Protein AF-A0AB35N4I8-F1 (afdb_monomer)

Mean predicted aligned error: 20.82 Å

Structure (mmCIF, N/CA/C/O backbone):
data_AF-A0AB35N4I8-F1
#
_entry.id   AF-A0AB35N4I8-F1
#
loop_
_atom_site.group_PDB
_atom_site.id
_atom_site.type_symbol
_atom_site.label_atom_id
_atom_site.label_alt_id
_atom_site.label_comp_id
_atom_site.label_asym_id
_atom_site.label_entity_id
_atom_site.label_seq_id
_atom_site.pdbx_PDB_ins_code
_atom_site.Cartn_x
_atom_site.Cartn_y
_atom_site.Cartn_z
_atom_site.occupancy
_atom_site.B_iso_or_equiv
_atom_site.auth_seq_id
_atom_site.auth_comp_id
_atom_site.auth_asym_id
_atom_site.auth_atom_id
_atom_site.pdbx_PDB_model_num
ATOM 1 N N . GLY A 1 1 ? 23.079 36.556 -42.600 1.00 54.53 1 GLY A N 1
ATOM 2 C CA . GLY A 1 1 ? 22.997 37.138 -41.248 1.00 54.53 1 GLY A CA 1
ATOM 3 C C . GLY A 1 1 ? 22.214 36.180 -40.387 1.00 54.53 1 GLY A C 1
ATOM 4 O O . GLY A 1 1 ? 21.262 35.618 -40.913 1.00 54.53 1 GLY A O 1
ATOM 5 N N . ALA A 1 2 ? 22.642 35.950 -39.145 1.00 72.94 2 ALA A N 1
ATOM 6 C CA . ALA A 1 2 ? 21.934 35.054 -38.234 1.00 72.94 2 ALA A CA 1
ATOM 7 C C . ALA A 1 2 ? 20.528 35.605 -37.944 1.00 72.94 2 ALA A C 1
ATOM 9 O O . ALA A 1 2 ? 20.382 36.793 -37.646 1.00 72.94 2 ALA A O 1
ATOM 10 N N . LYS A 1 3 ? 19.498 34.771 -38.085 1.00 85.38 3 LYS A N 1
ATOM 11 C CA . LYS A 1 3 ? 18.104 35.123 -37.816 1.00 85.38 3 LYS A CA 1
ATOM 12 C C . LYS A 1 3 ? 17.812 34.900 -36.340 1.00 85.38 3 LYS A C 1
ATOM 14 O O . LYS A 1 3 ? 17.717 33.765 -35.887 1.00 85.38 3 LYS A O 1
ATOM 19 N N . GLU A 1 4 ? 17.619 35.976 -35.594 1.00 85.81 4 GLU A N 1
ATOM 20 C CA . GLU A 1 4 ? 17.292 35.905 -34.172 1.00 85.81 4 GLU A CA 1
ATOM 21 C C . GLU A 1 4 ? 15.818 36.235 -33.931 1.00 85.81 4 GLU A C 1
ATOM 23 O O . GLU A 1 4 ? 15.311 37.252 -34.406 1.00 85.81 4 GLU A O 1
ATOM 28 N N . LEU A 1 5 ? 15.130 35.376 -33.180 1.00 86.75 5 LEU A N 1
ATOM 29 C CA . LEU A 1 5 ? 13.772 35.624 -32.717 1.00 86.75 5 LEU A CA 1
ATOM 30 C C . LEU A 1 5 ? 13.825 36.387 -31.390 1.00 86.75 5 LEU A C 1
ATOM 32 O O . LEU A 1 5 ? 14.239 35.835 -30.371 1.00 86.75 5 LEU A O 1
ATOM 36 N N . VAL A 1 6 ? 13.391 37.648 -31.396 1.00 86.19 6 VAL A N 1
ATOM 37 C CA . VAL A 1 6 ? 13.289 38.47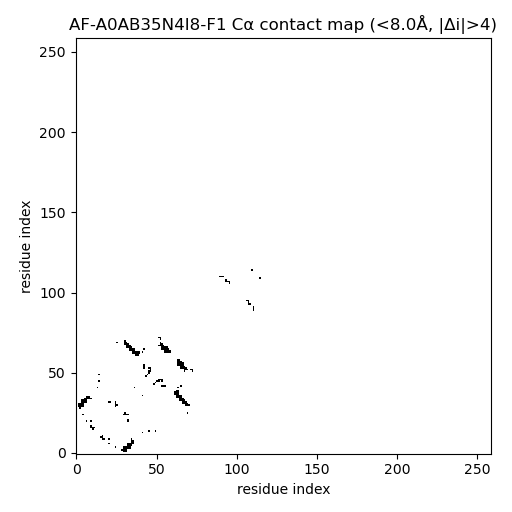2 -30.183 1.00 86.19 6 VAL A CA 1
ATOM 38 C C . VAL A 1 6 ? 11.913 38.277 -29.555 1.00 86.19 6 VAL A C 1
ATOM 40 O O . VAL A 1 6 ? 10.890 38.556 -30.179 1.00 86.19 6 VAL A O 1
ATOM 43 N N . VAL A 1 7 ? 11.888 37.803 -28.313 1.00 81.56 7 VAL A N 1
ATOM 44 C CA . VAL A 1 7 ? 10.666 37.518 -27.562 1.00 81.56 7 VAL A CA 1
ATOM 45 C C . VAL A 1 7 ? 10.534 38.513 -26.414 1.00 81.56 7 VAL A C 1
ATOM 47 O O . VAL A 1 7 ? 11.310 38.496 -25.461 1.00 81.56 7 VAL A O 1
ATOM 50 N N . VAL A 1 8 ? 9.535 39.389 -26.530 1.00 68.38 8 VAL A N 1
ATOM 51 C CA . VAL A 1 8 ? 9.280 40.504 -25.598 1.00 68.38 8 VAL A CA 1
ATOM 52 C C . VAL A 1 8 ? 8.500 40.048 -24.360 1.00 68.38 8 VAL A C 1
ATOM 54 O O . VAL A 1 8 ? 8.650 40.615 -23.283 1.00 68.38 8 VAL A O 1
ATOM 57 N N . ALA A 1 9 ? 7.693 38.995 -24.494 1.00 63.09 9 ALA A N 1
ATOM 58 C CA . ALA A 1 9 ? 6.992 38.361 -23.387 1.00 63.09 9 ALA A CA 1
ATOM 59 C C . ALA A 1 9 ? 6.766 36.879 -23.695 1.00 63.09 9 ALA A C 1
ATOM 61 O O . ALA A 1 9 ? 6.348 36.515 -24.795 1.00 63.09 9 ALA A O 1
ATOM 62 N N . LEU A 1 10 ? 7.037 36.027 -22.712 1.00 68.69 10 LEU A N 1
ATOM 63 C CA . LEU A 1 10 ? 6.723 34.605 -22.769 1.00 68.69 10 LEU A CA 1
ATOM 64 C C . LEU A 1 10 ? 5.358 34.405 -22.103 1.00 68.69 10 LEU A C 1
ATOM 66 O O . LEU A 1 10 ? 5.167 34.813 -20.960 1.00 68.69 10 LEU A O 1
ATOM 70 N N . ALA A 1 11 ? 4.400 33.825 -22.824 1.00 58.62 11 ALA A N 1
ATOM 71 C CA . ALA A 1 11 ? 3.087 33.518 -22.267 1.00 58.62 11 ALA A CA 1
ATOM 72 C C . ALA A 1 11 ? 3.151 32.245 -21.402 1.00 58.62 11 ALA A C 1
ATOM 74 O O . ALA A 1 11 ? 3.748 31.247 -21.809 1.00 58.62 11 ALA A O 1
ATOM 75 N N . GLY A 1 12 ? 2.501 32.278 -20.234 1.00 70.56 12 GLY A N 1
ATOM 76 C CA . GLY A 1 12 ? 2.442 31.154 -19.294 1.00 70.56 12 GLY A CA 1
ATOM 77 C C . GLY A 1 12 ? 3.703 30.983 -18.440 1.00 70.56 12 GLY A C 1
ATOM 78 O O . GLY A 1 12 ? 4.494 31.911 -18.269 1.00 70.56 12 GLY A O 1
ATOM 79 N N . ASP A 1 13 ? 3.880 29.784 -17.885 1.00 78.81 13 ASP A N 1
ATOM 80 C CA . ASP A 1 13 ? 5.042 29.459 -17.057 1.00 78.81 13 ASP A CA 1
ATOM 81 C C . ASP A 1 13 ? 6.342 29.452 -17.869 1.00 78.81 13 ASP A C 1
ATOM 83 O O . ASP A 1 13 ? 6.367 29.099 -19.051 1.00 78.81 13 ASP A O 1
ATOM 87 N N . MET A 1 14 ? 7.457 29.784 -17.208 1.00 78.56 14 MET A N 1
ATOM 88 C CA . MET A 1 14 ? 8.777 29.964 -17.829 1.00 78.56 14 MET A CA 1
ATOM 89 C C . MET A 1 14 ? 9.189 28.800 -18.744 1.00 78.56 14 MET A C 1
ATOM 91 O O . MET A 1 14 ? 9.744 29.039 -19.815 1.00 78.56 14 MET A O 1
ATOM 95 N N . ALA A 1 15 ? 8.903 27.552 -18.359 1.00 82.00 15 ALA A N 1
ATOM 96 C CA . ALA A 1 15 ? 9.178 26.376 -19.184 1.00 82.00 15 ALA A CA 1
ATOM 97 C C . ALA A 1 15 ? 8.366 26.370 -20.483 1.00 82.00 15 ALA A C 1
ATOM 99 O O . ALA A 1 15 ? 8.937 26.291 -21.569 1.00 82.00 15 ALA A O 1
ATOM 100 N N . MET A 1 16 ? 7.042 26.490 -20.367 1.00 83.19 16 MET A N 1
ATOM 101 C CA . MET A 1 16 ? 6.122 26.443 -21.503 1.00 83.19 16 MET A CA 1
ATOM 102 C C . MET A 1 16 ? 6.360 27.599 -22.463 1.00 83.19 16 MET A C 1
ATOM 104 O O . MET A 1 16 ? 6.417 27.388 -23.674 1.00 83.19 16 MET A O 1
ATOM 108 N N . GLY A 1 17 ? 6.573 28.800 -21.929 1.00 85.38 17 GLY A N 1
ATOM 109 C CA . GLY A 1 17 ? 6.903 29.969 -22.727 1.00 85.38 17 GLY A CA 1
ATOM 110 C C . GLY A 1 17 ? 8.213 29.782 -23.495 1.00 85.38 17 GLY A C 1
ATOM 111 O O . GLY A 1 17 ? 8.244 29.968 -24.712 1.00 85.38 17 GLY A O 1
ATOM 112 N N . THR A 1 18 ? 9.281 29.348 -22.812 1.00 84.69 18 THR A N 1
ATOM 113 C CA . THR A 1 18 ? 10.606 29.148 -23.431 1.00 84.69 18 THR A CA 1
ATOM 114 C C . THR A 1 18 ? 10.571 28.059 -24.506 1.00 84.69 18 THR A C 1
ATOM 116 O O . THR A 1 18 ? 11.123 28.248 -25.588 1.00 84.69 18 THR A O 1
ATOM 119 N N . LEU A 1 19 ? 9.887 26.940 -24.250 1.00 84.94 19 LEU A N 1
ATOM 120 C CA . LEU A 1 19 ? 9.758 25.840 -25.211 1.00 84.94 19 LEU A CA 1
ATOM 121 C C . LEU A 1 19 ? 8.853 26.195 -26.398 1.00 84.94 19 LEU A C 1
ATOM 123 O O . LEU A 1 19 ? 9.131 25.795 -27.525 1.00 84.94 19 LEU A O 1
ATOM 127 N N . SER A 1 20 ? 7.798 26.980 -26.182 1.00 85.19 20 SER A N 1
ATOM 128 C CA . SER A 1 20 ? 6.927 27.438 -27.272 1.00 85.19 20 SER A CA 1
ATOM 129 C C . SER A 1 20 ? 7.662 28.399 -28.200 1.00 85.19 20 SER A C 1
ATOM 131 O O . SER A 1 20 ? 7.599 28.250 -29.421 1.00 85.19 20 SER A O 1
ATOM 133 N N . ALA A 1 21 ? 8.420 29.339 -27.627 1.00 86.38 21 ALA A N 1
ATOM 134 C CA . ALA A 1 21 ? 9.297 30.215 -28.392 1.00 86.38 21 ALA A CA 1
ATOM 135 C C . ALA A 1 21 ? 10.326 29.400 -29.185 1.00 86.38 21 ALA A C 1
ATOM 137 O O . ALA A 1 21 ? 10.528 29.668 -30.368 1.00 86.38 21 ALA A O 1
ATOM 138 N N . LEU A 1 22 ? 10.920 28.376 -28.558 1.00 86.38 22 LEU A N 1
ATOM 139 C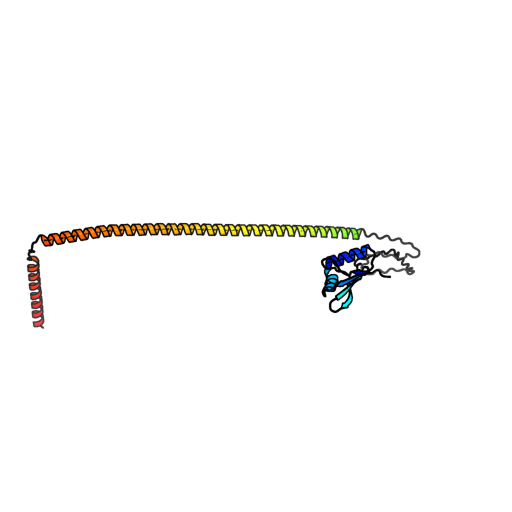 CA . LEU A 1 22 ? 11.857 27.449 -29.192 1.00 86.38 22 LEU A CA 1
ATOM 140 C C . LEU A 1 22 ? 11.251 26.749 -30.406 1.00 86.38 22 LEU A C 1
ATOM 142 O O . LEU A 1 22 ? 11.802 26.836 -31.501 1.00 86.38 22 LEU A O 1
ATOM 146 N N . ASN A 1 23 ? 10.098 26.110 -30.229 1.00 86.12 23 ASN A N 1
ATOM 147 C CA . ASN A 1 23 ? 9.411 25.397 -31.300 1.00 86.12 23 ASN A CA 1
ATOM 148 C C . ASN A 1 23 ? 9.041 26.338 -32.451 1.00 86.12 23 ASN A C 1
ATOM 150 O O . ASN A 1 23 ? 9.243 25.996 -33.615 1.00 86.12 23 ASN A O 1
ATOM 154 N N . HIS A 1 24 ? 8.568 27.546 -32.135 1.00 86.50 24 HIS A N 1
ATOM 155 C CA .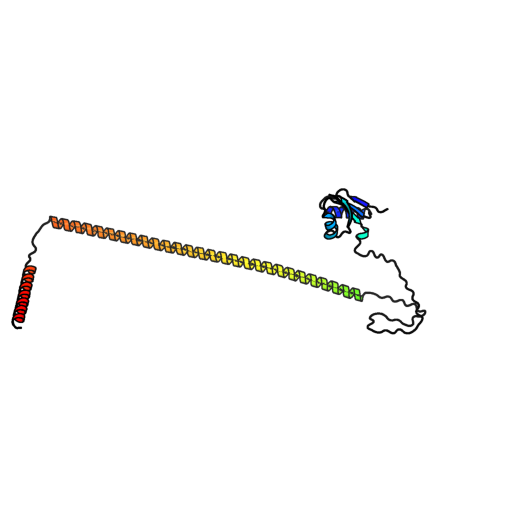 HIS A 1 24 ? 8.272 28.566 -33.137 1.00 86.50 24 HIS A CA 1
ATOM 156 C C . HIS A 1 24 ? 9.534 29.024 -33.884 1.00 86.50 24 HIS A C 1
ATOM 158 O O . HIS A 1 24 ? 9.518 29.148 -35.108 1.00 86.50 24 HIS A O 1
ATOM 164 N N . GLY A 1 25 ? 10.637 29.254 -33.170 1.00 86.81 25 GLY A N 1
ATOM 165 C CA . GLY A 1 25 ? 11.910 29.655 -33.759 1.00 86.81 25 GLY A CA 1
ATOM 166 C C . GLY A 1 25 ? 12.468 28.599 -34.714 1.00 86.81 25 GLY A C 1
ATOM 167 O O . GLY A 1 25 ? 12.824 28.921 -35.846 1.00 86.81 25 GLY A O 1
ATOM 168 N N . VAL A 1 26 ? 12.477 27.332 -34.294 1.00 83.75 26 VAL A N 1
ATOM 169 C CA . VAL A 1 26 ? 12.957 26.211 -35.117 1.00 83.75 26 VAL A CA 1
ATOM 170 C C . VAL A 1 26 ? 12.064 26.002 -36.342 1.00 83.75 26 VAL A C 1
ATOM 172 O O . VAL A 1 26 ? 12.575 25.863 -37.452 1.00 83.75 26 VAL A O 1
ATOM 175 N N . ALA A 1 27 ? 10.737 26.036 -36.175 1.00 84.69 27 ALA A N 1
ATOM 176 C CA . ALA A 1 27 ? 9.789 25.832 -37.273 1.00 84.69 27 ALA A CA 1
ATOM 177 C C . ALA A 1 27 ? 9.888 26.908 -38.369 1.00 84.69 27 ALA A C 1
ATOM 179 O O . ALA A 1 27 ? 9.646 26.622 -39.538 1.00 84.69 27 ALA A O 1
ATOM 180 N N . ASN A 1 28 ? 10.274 28.133 -38.002 1.00 85.31 28 ASN A N 1
ATOM 181 C CA . ASN A 1 28 ? 10.397 29.263 -38.926 1.00 85.31 28 ASN A CA 1
ATOM 182 C C . ASN A 1 28 ? 11.842 29.521 -39.398 1.00 85.31 28 ASN A C 1
ATOM 184 O O . ASN A 1 28 ? 12.101 30.510 -40.088 1.00 85.31 28 ASN A O 1
ATOM 188 N N . GLY A 1 29 ? 12.787 28.640 -39.049 1.00 84.50 29 GLY A N 1
ATOM 189 C CA . GLY A 1 29 ? 14.179 28.731 -39.495 1.00 84.50 29 GLY A CA 1
ATOM 190 C C . GLY A 1 29 ? 14.937 29.931 -38.924 1.00 84.50 29 GLY A C 1
ATOM 191 O O . GLY A 1 29 ? 15.700 30.569 -39.651 1.00 84.50 29 GLY A O 1
ATOM 192 N N . PHE A 1 30 ? 14.687 30.272 -37.659 1.00 87.38 30 PHE A N 1
ATOM 193 C CA . PHE A 1 30 ? 15.580 31.131 -36.879 1.00 87.38 30 PHE A CA 1
ATOM 194 C C . PHE A 1 30 ? 16.797 30.326 -36.406 1.00 87.38 30 PHE A C 1
ATOM 196 O O . PHE A 1 30 ? 16.734 29.103 -36.343 1.00 87.38 30 PHE A O 1
ATOM 203 N N . ASP A 1 31 ? 17.882 31.011 -36.055 1.00 87.00 31 ASP A N 1
ATOM 204 C CA . ASP A 1 31 ? 19.137 30.421 -35.568 1.00 87.00 31 ASP A CA 1
ATOM 205 C C . ASP A 1 31 ? 19.258 30.525 -34.034 1.00 87.00 31 ASP A C 1
ATOM 207 O O . ASP A 1 31 ? 19.986 29.769 -33.383 1.00 87.00 31 ASP A O 1
ATOM 211 N N . SER A 1 32 ? 18.537 31.472 -33.427 1.00 88.69 32 SER A N 1
ATOM 212 C CA . SER A 1 32 ? 18.526 31.683 -31.979 1.00 88.69 32 SER A CA 1
ATOM 213 C C . SER A 1 32 ? 17.273 32.404 -31.491 1.00 88.69 32 SER A C 1
ATOM 215 O O . SER A 1 32 ? 16.597 33.095 -32.254 1.00 88.69 32 SER A O 1
ATOM 217 N N . ILE A 1 33 ? 17.013 32.316 -30.187 1.00 90.88 33 ILE A N 1
ATOM 218 C CA . ILE A 1 33 ? 16.003 33.118 -29.481 1.00 90.88 33 ILE A CA 1
ATOM 219 C C . ILE A 1 33 ? 16.678 34.022 -28.479 1.00 90.88 33 ILE A C 1
ATOM 221 O O . ILE A 1 33 ? 17.526 33.546 -27.733 1.00 90.88 33 ILE A O 1
ATOM 225 N N . ARG A 1 34 ? 16.228 35.273 -28.406 1.00 90.25 34 ARG A N 1
ATOM 226 C CA . ARG A 1 34 ? 16.533 36.211 -27.329 1.00 90.25 34 ARG A CA 1
ATOM 227 C C . ARG A 1 34 ? 15.271 36.516 -26.548 1.00 90.25 34 ARG A C 1
ATOM 229 O O . ARG A 1 34 ? 14.274 36.922 -27.137 1.00 90.25 34 ARG A O 1
ATOM 236 N N . ALA A 1 35 ? 15.322 36.351 -25.236 1.00 88.25 35 ALA A N 1
ATOM 237 C CA . ALA A 1 35 ? 14.205 36.652 -24.356 1.00 88.25 35 ALA A CA 1
ATOM 238 C C . ALA A 1 35 ? 14.672 37.413 -23.114 1.00 88.25 35 ALA A C 1
ATOM 240 O O . ALA A 1 35 ? 15.780 37.210 -22.612 1.00 88.25 35 ALA A O 1
ATOM 241 N N . HIS A 1 36 ? 13.802 38.296 -22.640 1.00 86.94 36 HIS A N 1
ATOM 242 C CA . HIS A 1 36 ? 14.036 39.158 -21.490 1.00 86.94 36 HIS A CA 1
ATOM 243 C C . HIS A 1 36 ? 13.359 38.551 -20.258 1.00 86.94 36 HIS A C 1
ATOM 245 O O . HIS A 1 36 ? 12.168 38.237 -20.283 1.00 86.94 36 HIS A O 1
ATOM 251 N N . PHE A 1 37 ? 14.119 38.360 -19.180 1.00 84.12 37 PHE A N 1
ATOM 252 C CA . PHE A 1 37 ? 13.639 37.732 -17.952 1.00 84.12 37 PHE A CA 1
ATOM 253 C C . PHE A 1 37 ? 13.875 38.630 -16.740 1.00 84.12 37 PHE A C 1
ATOM 255 O O . PHE A 1 37 ? 15.008 38.971 -16.416 1.00 84.12 37 PHE A O 1
ATOM 262 N N . ASN A 1 38 ? 12.817 38.909 -15.979 1.00 81.50 38 ASN A N 1
ATOM 263 C CA . ASN A 1 38 ? 12.918 39.686 -14.733 1.00 81.50 38 ASN A CA 1
ATOM 264 C C . ASN A 1 38 ? 13.372 38.842 -13.527 1.00 81.50 38 ASN A C 1
ATOM 266 O O . ASN A 1 38 ? 13.548 39.348 -12.420 1.00 81.50 38 ASN A O 1
ATOM 270 N N . GLN A 1 39 ? 13.532 37.528 -13.711 1.00 80.38 39 GLN A N 1
ATOM 271 C CA . GLN A 1 39 ? 13.873 36.594 -12.643 1.00 80.38 39 GLN A CA 1
ATOM 272 C C . GLN A 1 39 ? 15.349 36.196 -12.705 1.00 80.38 39 GLN A C 1
ATOM 274 O O . GLN A 1 39 ? 15.792 35.568 -13.665 1.00 80.38 39 GLN A O 1
ATOM 279 N N . ARG A 1 40 ? 16.080 36.431 -11.607 1.00 75.94 40 ARG A N 1
ATOM 280 C CA . ARG A 1 40 ? 17.492 36.022 -11.430 1.00 75.94 40 ARG A CA 1
ATOM 281 C C . ARG A 1 40 ? 17.745 34.522 -11.624 1.00 75.94 40 ARG A C 1
ATOM 283 O O . ARG A 1 40 ? 18.867 34.104 -11.893 1.00 75.94 40 ARG A O 1
ATOM 290 N N . GLY A 1 41 ? 16.716 33.692 -11.450 1.00 83.50 41 GLY A N 1
ATOM 291 C CA . GLY A 1 41 ? 16.799 32.239 -11.602 1.00 83.50 41 GLY A CA 1
ATOM 292 C C . GLY A 1 41 ? 16.671 31.729 -13.040 1.00 83.50 41 GLY A C 1
ATOM 293 O O . GLY A 1 41 ? 16.933 30.548 -13.261 1.00 83.50 41 GLY A O 1
ATOM 294 N N . ALA A 1 42 ? 16.294 32.576 -14.005 1.00 85.00 42 ALA A N 1
ATOM 295 C CA . ALA A 1 42 ? 15.919 32.139 -15.352 1.00 85.00 42 ALA A CA 1
ATOM 296 C C . ALA A 1 42 ? 17.059 31.419 -16.087 1.00 85.00 42 ALA A C 1
ATOM 298 O O . ALA A 1 42 ? 16.854 30.331 -16.621 1.00 85.00 42 ALA A O 1
ATOM 299 N N . TYR A 1 43 ? 18.284 31.950 -16.013 1.00 87.25 43 TYR A N 1
ATOM 300 C CA . TYR A 1 43 ? 19.463 31.311 -16.606 1.00 87.25 43 TYR A CA 1
ATOM 301 C C . TYR A 1 43 ? 19.666 29.888 -16.069 1.00 87.25 43 TYR A C 1
ATOM 303 O O . TYR A 1 43 ? 19.753 28.924 -16.829 1.00 87.25 43 TYR A O 1
ATOM 311 N N . ARG A 1 44 ? 19.670 29.738 -14.737 1.00 87.75 44 ARG A N 1
ATOM 312 C CA . ARG A 1 44 ? 19.871 28.439 -14.077 1.00 87.75 44 ARG A CA 1
ATOM 313 C C . ARG A 1 44 ? 18.741 27.467 -14.388 1.00 87.75 44 ARG A C 1
ATOM 315 O O . ARG A 1 44 ? 19.000 26.278 -14.555 1.00 87.75 44 ARG A O 1
ATOM 322 N N . TYR A 1 45 ? 17.506 27.957 -14.441 1.00 88.19 45 TYR A N 1
ATOM 323 C CA . TYR A 1 45 ? 16.339 27.147 -14.758 1.00 88.19 45 TYR A CA 1
ATOM 324 C C . TYR A 1 45 ? 16.425 26.602 -16.187 1.00 88.19 45 TYR A C 1
ATOM 326 O O . TYR A 1 45 ? 16.359 25.392 -16.384 1.00 88.19 45 TYR A O 1
ATOM 334 N N . ILE A 1 46 ? 16.677 27.460 -17.174 1.00 86.94 46 ILE A N 1
ATOM 335 C CA . ILE A 1 46 ? 16.778 27.059 -18.583 1.00 86.94 46 ILE A CA 1
ATOM 336 C C . ILE A 1 46 ? 17.965 26.109 -18.799 1.00 86.94 46 ILE A C 1
ATOM 338 O O . ILE A 1 46 ? 17.820 25.073 -19.446 1.00 86.94 46 ILE A O 1
ATOM 342 N N . GLN A 1 47 ? 19.116 26.399 -18.189 1.00 87.38 47 GLN A N 1
ATOM 343 C CA . GLN A 1 47 ? 20.307 25.564 -18.325 1.00 87.38 47 GLN A CA 1
ATOM 344 C C . GLN A 1 47 ? 20.145 24.189 -17.663 1.00 87.38 47 GLN A C 1
ATOM 346 O O . GLN A 1 47 ? 20.544 23.181 -18.233 1.00 87.38 47 GLN A O 1
ATOM 351 N N . ARG A 1 48 ? 19.596 24.124 -16.441 1.00 87.44 48 ARG A N 1
ATOM 352 C CA . ARG A 1 48 ? 19.584 22.880 -15.646 1.00 87.44 48 ARG A CA 1
ATOM 353 C C . ARG A 1 48 ? 18.298 22.079 -15.781 1.00 87.44 48 ARG A C 1
ATOM 355 O O . ARG A 1 48 ? 18.351 20.855 -15.756 1.00 87.44 48 ARG A O 1
ATOM 362 N N . LYS A 1 49 ? 17.147 22.752 -15.848 1.00 85.69 49 LYS A N 1
ATOM 363 C CA . LYS A 1 49 ? 15.833 22.097 -15.912 1.00 85.69 49 LYS A CA 1
ATOM 364 C C . LYS A 1 49 ? 15.410 21.833 -17.346 1.00 85.69 49 LYS A C 1
ATOM 366 O O . LYS A 1 49 ? 14.957 20.732 -17.622 1.00 85.69 49 LYS A O 1
ATOM 371 N N . LEU A 1 50 ? 15.595 22.804 -18.241 1.00 84.50 50 LEU A N 1
ATOM 372 C CA . LEU A 1 50 ? 15.268 22.622 -19.660 1.00 84.50 50 LEU A CA 1
ATOM 373 C C . LEU A 1 50 ? 16.436 22.048 -20.475 1.00 84.50 50 LEU A C 1
ATOM 375 O O . LEU A 1 50 ? 16.224 21.643 -21.610 1.00 84.50 50 LEU A O 1
ATOM 379 N N . GLN A 1 51 ? 17.645 21.992 -19.901 1.00 86.38 51 GLN A N 1
ATOM 380 C CA . GLN A 1 51 ? 18.855 21.462 -20.548 1.00 86.38 51 GLN A CA 1
ATOM 381 C C . GLN A 1 51 ? 19.177 22.151 -21.884 1.00 86.38 51 GLN A C 1
ATOM 383 O O . GLN A 1 51 ? 19.740 21.542 -22.792 1.00 86.38 51 GLN A O 1
ATOM 388 N N . LEU A 1 52 ? 18.819 23.434 -22.011 1.00 85.69 52 LEU A N 1
ATOM 389 C CA . LEU A 1 52 ? 19.046 24.199 -23.234 1.00 85.69 52 LEU A CA 1
ATOM 390 C C . LEU A 1 52 ? 20.375 24.971 -23.150 1.00 85.69 52 LEU A C 1
ATOM 392 O O . LEU A 1 52 ? 20.738 25.471 -22.078 1.00 85.69 52 LEU A O 1
ATOM 396 N N . PRO A 1 53 ? 21.093 25.121 -24.275 1.00 84.94 53 PRO A N 1
ATOM 397 C CA . PRO A 1 53 ? 22.315 25.908 -24.370 1.00 84.94 53 PRO A CA 1
ATOM 398 C C . PRO A 1 53 ? 21.978 27.403 -24.336 1.00 84.94 53 PRO A C 1
ATOM 400 O O . PRO A 1 53 ? 21.770 28.055 -25.361 1.00 84.94 53 PRO A O 1
ATOM 403 N N . VAL A 1 54 ? 21.895 27.939 -23.121 1.00 87.88 54 VAL A N 1
ATOM 404 C CA . VAL A 1 54 ? 21.570 29.340 -22.854 1.00 87.88 54 VAL A CA 1
ATOM 405 C C . VAL A 1 54 ? 22.823 30.154 -22.529 1.00 87.88 54 VAL A C 1
ATOM 407 O O . VAL A 1 54 ? 23.718 29.709 -21.806 1.00 87.88 54 VAL A O 1
ATOM 410 N N . ARG A 1 55 ? 22.877 31.374 -23.057 1.00 88.81 55 ARG A N 1
ATOM 411 C CA . ARG A 1 55 ? 23.906 32.383 -22.802 1.00 88.81 55 ARG A CA 1
ATOM 412 C C . ARG A 1 55 ? 23.242 33.638 -22.262 1.00 88.81 55 ARG A C 1
ATOM 414 O O . ARG A 1 55 ? 22.194 34.039 -22.754 1.00 88.81 55 ARG A O 1
ATOM 421 N N . GLU A 1 56 ? 23.850 34.254 -21.262 1.00 86.56 56 GLU A N 1
ATOM 422 C CA . GLU A 1 56 ? 23.446 35.581 -20.805 1.00 86.56 56 GLU A CA 1
ATOM 423 C C . GLU A 1 56 ? 24.211 36.615 -21.634 1.00 86.56 56 GLU A C 1
ATOM 425 O O . GLU A 1 56 ? 25.440 36.567 -21.688 1.00 86.56 56 GLU A O 1
ATOM 430 N N . ILE A 1 57 ? 23.484 37.474 -22.351 1.00 86.31 57 ILE A N 1
ATOM 431 C CA . ILE A 1 57 ? 24.085 38.503 -23.214 1.00 86.31 57 ILE A CA 1
ATOM 432 C C . ILE A 1 57 ? 24.185 39.824 -22.460 1.00 86.31 57 ILE A C 1
ATOM 434 O O . ILE A 1 57 ? 25.207 40.500 -22.540 1.00 86.31 57 ILE A O 1
ATOM 438 N N . GLU A 1 58 ? 23.139 40.185 -21.718 1.00 84.44 58 GLU A N 1
ATOM 439 C CA . GLU A 1 58 ? 23.081 41.445 -20.982 1.00 84.44 58 GLU A CA 1
ATOM 440 C C . GLU A 1 58 ? 22.435 41.234 -19.616 1.00 84.44 58 GLU A C 1
ATOM 442 O O . GLU A 1 58 ? 21.438 40.519 -19.479 1.00 84.44 58 GLU A O 1
ATOM 447 N N . THR A 1 59 ? 22.992 41.909 -18.613 1.00 80.06 59 THR A N 1
ATOM 448 C CA . THR A 1 59 ? 22.471 41.916 -17.249 1.00 80.06 59 THR A CA 1
ATOM 449 C C . THR A 1 59 ? 22.255 43.358 -16.811 1.00 80.06 59 THR A C 1
ATOM 451 O O . THR A 1 59 ? 23.204 44.127 -16.656 1.00 80.06 59 THR A O 1
ATOM 454 N N . HIS A 1 60 ? 21.002 43.713 -16.555 1.00 80.31 60 HIS A N 1
ATOM 455 C CA . HIS A 1 60 ? 20.608 44.966 -15.919 1.00 80.31 60 HIS A CA 1
ATOM 456 C C . HIS A 1 60 ? 20.124 44.684 -14.489 1.00 80.31 60 HIS A C 1
ATOM 458 O O . HIS A 1 60 ? 19.918 43.535 -14.100 1.00 80.31 60 HIS A O 1
ATOM 464 N N . LYS A 1 61 ? 19.933 45.726 -13.664 1.00 77.06 61 LYS A N 1
ATOM 465 C CA . LYS A 1 61 ? 19.617 45.561 -12.227 1.00 77.06 61 LYS A CA 1
ATOM 466 C C . LYS A 1 61 ? 18.428 44.620 -11.952 1.00 77.06 61 LYS A C 1
ATOM 468 O O . LYS A 1 61 ? 18.482 43.897 -10.958 1.00 77.06 61 LYS A O 1
ATOM 473 N N . ASN A 1 62 ? 17.422 44.609 -12.833 1.00 79.69 62 ASN A N 1
ATOM 474 C CA . ASN A 1 62 ? 16.187 43.823 -12.704 1.00 79.69 62 ASN A CA 1
ATOM 475 C C . ASN A 1 62 ? 15.832 43.012 -13.967 1.00 79.69 62 ASN A C 1
ATOM 477 O O . ASN A 1 62 ? 14.698 42.561 -14.091 1.00 79.69 62 ASN A O 1
ATOM 481 N N . GLU A 1 63 ? 16.763 42.843 -14.905 1.00 82.25 63 GLU A N 1
ATOM 482 C CA . GLU A 1 63 ? 16.482 42.206 -16.194 1.00 82.25 63 GLU A CA 1
ATOM 483 C C . GLU A 1 63 ? 17.693 41.407 -16.678 1.00 82.25 63 GLU A C 1
ATOM 485 O O . GLU A 1 63 ? 18.824 41.891 -16.668 1.00 82.25 63 GLU A O 1
ATOM 490 N N . HIS A 1 64 ? 17.430 40.179 -17.107 1.00 84.81 64 HIS A N 1
ATOM 491 C CA . HIS A 1 64 ? 18.400 39.243 -17.649 1.00 84.81 64 HIS A CA 1
ATOM 492 C C . HIS A 1 64 ? 18.014 38.926 -19.089 1.00 84.81 64 HIS A C 1
ATOM 494 O O . HIS A 1 64 ? 16.962 38.331 -19.339 1.00 84.81 64 HIS A O 1
ATOM 500 N N . VAL A 1 65 ? 18.860 39.317 -20.037 1.00 88.25 65 VAL A N 1
ATOM 501 C CA . VAL A 1 65 ? 18.647 39.045 -21.459 1.00 88.25 65 VAL A CA 1
ATOM 502 C C . VAL A 1 65 ? 19.375 37.759 -21.807 1.00 88.25 65 VAL A C 1
ATOM 504 O O . VAL A 1 65 ? 20.608 37.693 -21.805 1.00 88.25 65 VAL A O 1
ATOM 507 N N . LEU A 1 66 ? 18.599 36.718 -22.087 1.00 89.69 66 LEU A N 1
ATOM 508 C CA . LEU A 1 66 ? 19.115 35.382 -22.345 1.00 89.69 66 LEU A CA 1
ATOM 509 C C . LEU A 1 66 ? 18.934 35.020 -23.814 1.00 89.69 66 LEU A C 1
ATOM 511 O O . LEU A 1 66 ? 17.858 35.217 -24.381 1.00 89.69 66 LEU A O 1
ATOM 515 N N . GLN A 1 67 ? 19.976 34.444 -24.405 1.00 90.62 67 GLN A N 1
ATOM 516 C CA . GLN A 1 67 ? 19.955 33.897 -25.752 1.00 90.62 67 GLN A CA 1
ATOM 517 C C . GLN A 1 67 ? 20.126 32.384 -25.739 1.00 90.62 67 GLN A C 1
ATOM 519 O O . GLN A 1 67 ? 21.034 31.853 -25.104 1.00 90.62 67 GLN A O 1
ATOM 524 N N . ILE A 1 68 ? 19.273 31.693 -26.486 1.00 88.94 68 ILE A N 1
ATOM 525 C CA . ILE A 1 68 ? 19.344 30.252 -26.721 1.00 88.94 68 ILE A CA 1
ATOM 526 C C . ILE A 1 68 ? 19.688 30.058 -28.193 1.00 88.94 68 ILE A C 1
ATOM 528 O O . ILE A 1 68 ? 18.917 30.468 -29.060 1.00 88.94 68 ILE A O 1
ATOM 532 N N . ARG A 1 69 ? 20.852 29.472 -28.483 1.00 85.75 69 ARG A N 1
ATOM 533 C CA . ARG A 1 69 ? 21.304 29.227 -29.863 1.00 85.75 69 ARG A CA 1
ATOM 534 C C . ARG A 1 69 ? 20.934 27.819 -30.284 1.00 85.75 69 ARG A C 1
ATOM 536 O O . ARG A 1 69 ? 21.275 26.879 -29.575 1.00 85.75 69 ARG A O 1
ATOM 543 N N . PHE A 1 70 ? 20.289 27.665 -31.434 1.00 83.44 70 PHE A N 1
ATOM 544 C CA . PHE A 1 70 ? 19.795 26.362 -31.882 1.00 83.44 70 PHE A CA 1
ATOM 545 C C . PHE A 1 70 ? 20.907 25.455 -32.399 1.00 83.44 70 PHE A C 1
ATOM 547 O O . PHE A 1 70 ? 20.831 24.241 -32.229 1.00 83.44 70 PHE A O 1
ATOM 554 N N . ASP A 1 71 ? 21.977 26.034 -32.943 1.00 72.31 71 ASP A N 1
ATOM 555 C CA . ASP A 1 71 ? 23.164 25.289 -33.380 1.00 72.31 71 ASP A CA 1
ATOM 556 C C . ASP A 1 71 ? 23.838 24.531 -32.228 1.00 72.31 71 ASP A C 1
ATOM 558 O O . ASP A 1 71 ? 24.404 23.456 -32.419 1.00 72.31 71 ASP A O 1
ATOM 562 N N . ASP A 1 72 ? 23.719 25.058 -31.007 1.00 72.69 72 ASP A N 1
ATOM 563 C CA . ASP A 1 72 ? 24.253 24.428 -29.802 1.00 72.69 72 ASP A CA 1
ATOM 564 C C . ASP A 1 72 ? 23.298 23.347 -29.242 1.00 72.69 72 ASP A C 1
ATOM 566 O O . ASP A 1 72 ? 23.648 22.646 -28.294 1.00 72.69 72 ASP A O 1
ATOM 570 N N . MET A 1 73 ? 22.083 23.200 -29.796 1.00 69.38 73 MET A N 1
ATOM 571 C CA . MET A 1 73 ? 21.036 22.277 -29.307 1.00 69.38 73 MET A CA 1
ATOM 572 C C . MET A 1 73 ? 21.175 20.856 -29.865 1.00 69.38 73 MET A C 1
ATOM 574 O O . MET A 1 73 ? 20.346 19.986 -29.610 1.00 69.38 73 MET A O 1
ATOM 578 N N . GLY A 1 74 ? 22.246 20.592 -30.607 1.00 58.19 74 GLY A N 1
ATOM 579 C CA . GLY A 1 74 ? 22.524 19.321 -31.264 1.00 58.19 74 GLY A CA 1
ATOM 580 C C . GLY A 1 74 ? 23.394 18.377 -30.441 1.00 58.19 74 GLY A C 1
ATOM 581 O O . GLY A 1 74 ? 24.417 17.906 -30.931 1.00 58.19 74 GLY A O 1
ATOM 582 N N . GLY A 1 75 ? 22.992 18.050 -29.215 1.00 52.00 75 GLY A N 1
ATOM 583 C CA . GLY A 1 75 ? 23.576 16.947 -28.447 1.00 52.00 75 GLY A CA 1
ATOM 584 C C . GLY A 1 75 ? 23.129 15.583 -28.977 1.00 52.00 75 GLY A C 1
ATOM 585 O O . GLY A 1 75 ? 22.427 14.870 -28.271 1.00 52.00 75 GLY A O 1
ATOM 586 N N . ARG A 1 76 ? 23.467 15.262 -30.234 1.00 48.16 76 ARG A N 1
ATOM 587 C CA . ARG A 1 76 ? 23.505 13.924 -30.862 1.00 48.16 76 ARG A CA 1
ATOM 588 C C . ARG A 1 76 ? 23.795 14.101 -32.354 1.00 48.16 76 ARG A C 1
ATOM 590 O O . ARG A 1 76 ? 22.905 14.375 -33.150 1.00 48.16 76 ARG A O 1
ATOM 597 N N . SER A 1 77 ? 25.076 13.986 -32.691 1.00 51.78 77 SER A N 1
ATOM 598 C CA . SER A 1 77 ? 25.644 13.648 -33.999 1.00 51.78 77 SER A CA 1
ATOM 599 C C . SER A 1 77 ? 24.712 13.793 -35.211 1.00 51.78 77 SER A C 1
ATOM 601 O O . SER A 1 77 ? 24.165 12.808 -35.702 1.00 51.78 77 SER A O 1
ATOM 603 N N . LYS A 1 78 ? 24.629 14.990 -35.804 1.00 41.88 78 LYS A N 1
ATOM 604 C CA . LYS A 1 78 ? 24.350 15.085 -37.246 1.00 41.88 78 LYS A CA 1
ATOM 605 C C . LYS A 1 78 ? 25.647 14.872 -38.023 1.00 41.88 78 LYS A C 1
ATOM 607 O O . LYS A 1 78 ? 26.110 15.750 -38.743 1.00 41.88 78 LYS A O 1
ATOM 612 N N . SER A 1 79 ? 26.227 13.682 -37.896 1.00 46.75 79 SER A N 1
ATOM 613 C CA . SER A 1 79 ? 27.257 13.232 -38.828 1.00 46.75 79 SER A CA 1
ATOM 614 C C . SER A 1 79 ? 26.569 12.837 -40.130 1.00 46.75 79 SER A C 1
ATOM 616 O O . SER A 1 79 ? 26.291 11.669 -40.372 1.00 46.75 79 SER A O 1
ATOM 618 N N . LYS A 1 80 ? 26.283 13.810 -41.000 1.00 43.91 80 LYS A N 1
ATOM 619 C CA . LYS A 1 80 ? 26.193 13.515 -42.435 1.00 43.91 80 LYS A CA 1
ATOM 620 C C . LYS A 1 80 ? 27.620 13.357 -42.955 1.00 43.91 80 LYS A C 1
ATOM 622 O O . LYS A 1 80 ? 28.162 14.257 -43.588 1.00 43.91 80 LYS A O 1
ATOM 627 N N . SER A 1 81 ? 28.256 12.229 -42.658 1.00 47.25 81 SER A N 1
ATOM 628 C CA . SER A 1 81 ? 29.530 11.879 -43.278 1.00 47.25 81 SER A CA 1
ATOM 629 C C . SER A 1 81 ? 29.258 11.241 -44.640 1.00 47.25 81 SER A C 1
ATOM 631 O O . SER A 1 81 ? 29.249 10.025 -44.775 1.00 47.25 81 SER A O 1
ATOM 633 N N . ASN A 1 82 ? 29.091 12.071 -45.671 1.00 42.03 82 ASN A N 1
ATOM 634 C CA . ASN A 1 82 ? 29.318 11.661 -47.066 1.00 42.03 82 ASN A CA 1
ATOM 635 C C . ASN A 1 82 ? 30.827 11.663 -47.402 1.00 42.03 82 ASN A C 1
ATOM 637 O O . ASN A 1 82 ? 31.221 11.857 -48.549 1.00 42.03 82 ASN A O 1
ATOM 641 N N . ALA A 1 83 ? 31.693 11.519 -46.397 1.00 49.88 83 ALA A N 1
ATOM 642 C CA . ALA A 1 83 ? 33.134 11.528 -46.575 1.00 49.88 83 ALA A CA 1
ATOM 643 C C . ALA A 1 83 ? 33.611 10.094 -46.819 1.00 49.88 83 ALA A C 1
ATOM 645 O O . ALA A 1 83 ? 33.768 9.306 -45.889 1.00 49.88 83 ALA A O 1
ATOM 646 N N . LYS A 1 84 ? 33.844 9.756 -48.090 1.00 45.78 84 LYS A N 1
ATOM 647 C CA . LYS A 1 84 ? 34.639 8.586 -48.462 1.00 45.78 84 LYS A CA 1
ATOM 648 C C . LYS A 1 84 ? 36.105 8.920 -48.177 1.00 45.78 84 LYS A C 1
ATOM 650 O O . LYS A 1 84 ? 36.783 9.491 -49.026 1.00 45.78 84 LYS A O 1
ATOM 655 N N . THR A 1 85 ? 36.585 8.614 -46.976 1.00 50.06 85 THR A N 1
ATOM 656 C CA . THR A 1 85 ? 38.016 8.713 -46.661 1.00 50.06 85 THR A CA 1
ATOM 657 C C . THR A 1 85 ? 38.735 7.564 -47.362 1.00 50.06 85 THR A C 1
ATOM 659 O O . THR A 1 85 ? 38.677 6.423 -46.913 1.00 50.06 85 THR A O 1
ATOM 662 N N . ILE A 1 86 ? 39.366 7.848 -48.503 1.00 54.97 86 ILE A N 1
ATOM 663 C CA . ILE A 1 86 ? 40.263 6.907 -49.181 1.00 54.97 86 ILE A CA 1
ATOM 664 C C . ILE A 1 86 ? 41.670 7.163 -48.644 1.00 54.97 86 ILE A C 1
ATOM 666 O O . ILE A 1 86 ? 42.302 8.153 -49.004 1.00 54.97 86 ILE A O 1
ATOM 670 N N . THR A 1 87 ? 42.153 6.279 -47.775 1.00 51.28 87 THR A N 1
ATOM 671 C CA . THR A 1 87 ? 43.548 6.285 -47.320 1.00 51.28 87 THR A CA 1
ATOM 672 C C . THR A 1 87 ? 44.345 5.332 -48.206 1.00 51.28 87 THR A C 1
ATOM 674 O O . THR A 1 87 ? 44.209 4.118 -48.089 1.00 51.28 87 THR A O 1
ATOM 677 N N . THR A 1 88 ? 45.157 5.865 -49.118 1.00 51.38 88 THR A N 1
ATOM 678 C CA . THR A 1 88 ? 46.102 5.080 -49.929 1.00 51.38 88 THR A CA 1
ATOM 679 C C . THR A 1 88 ? 47.456 5.006 -49.233 1.00 51.38 88 THR A C 1
ATOM 681 O O . THR A 1 88 ? 48.143 6.021 -49.116 1.00 51.38 88 THR A O 1
ATOM 684 N N . THR A 1 89 ? 47.858 3.806 -48.817 1.00 56.22 89 THR A N 1
ATOM 685 C CA . THR A 1 89 ? 49.160 3.544 -48.188 1.00 56.22 89 THR A CA 1
ATOM 686 C C . THR A 1 89 ? 49.876 2.447 -48.979 1.00 56.22 89 THR A C 1
ATOM 688 O O . THR A 1 89 ? 49.456 1.294 -48.948 1.00 56.22 89 THR A O 1
ATOM 691 N N . THR A 1 90 ? 50.946 2.783 -49.704 1.00 55.84 90 THR A N 1
ATOM 692 C CA . THR A 1 90 ? 51.732 1.816 -50.496 1.00 55.84 90 THR A CA 1
ATOM 693 C C . THR A 1 90 ? 52.930 1.344 -49.678 1.00 55.84 90 THR A C 1
ATOM 695 O O . THR A 1 90 ? 53.884 2.098 -49.497 1.00 55.84 90 THR A O 1
ATOM 698 N N . ASN A 1 91 ? 52.892 0.111 -49.170 1.00 52.16 91 ASN A N 1
ATOM 699 C CA . ASN A 1 91 ? 53.993 -0.469 -48.397 1.00 52.16 91 ASN A CA 1
ATOM 700 C C . ASN A 1 91 ? 54.796 -1.448 -49.275 1.00 52.16 91 ASN A C 1
ATOM 702 O O . ASN A 1 91 ? 54.228 -2.413 -49.776 1.00 52.16 91 ASN A O 1
ATOM 706 N N . LYS A 1 92 ? 56.095 -1.183 -49.489 1.00 55.25 92 LYS A N 1
ATOM 707 C CA . LYS A 1 92 ? 56.985 -1.939 -50.402 1.00 55.25 92 LYS A CA 1
ATOM 708 C C . LYS A 1 92 ? 57.924 -2.941 -49.706 1.00 55.25 92 LYS A C 1
ATOM 710 O O . LYS A 1 92 ? 58.832 -3.463 -50.346 1.00 55.25 92 LYS A O 1
ATOM 715 N N . SER A 1 93 ? 57.744 -3.194 -48.407 1.00 53.88 93 SER A N 1
ATOM 716 C CA . SER A 1 93 ? 58.676 -4.016 -47.621 1.00 53.88 93 SER A CA 1
ATOM 717 C C . SER A 1 93 ? 57.976 -5.179 -46.916 1.00 53.88 93 SER A C 1
ATOM 719 O O . SER A 1 93 ? 57.023 -4.994 -46.161 1.00 53.88 93 SER A O 1
ATOM 721 N N . ASN A 1 94 ? 58.490 -6.386 -47.160 1.00 58.78 94 ASN A N 1
ATOM 722 C CA . ASN A 1 94 ? 57.905 -7.666 -46.768 1.00 58.78 94 ASN A CA 1
ATOM 723 C C . ASN A 1 94 ? 58.410 -8.092 -45.381 1.00 58.78 94 ASN A C 1
ATOM 725 O O . ASN A 1 94 ? 59.558 -8.507 -45.259 1.00 58.78 94 ASN A O 1
ATOM 729 N N . SER A 1 95 ? 57.562 -7.998 -44.353 1.00 57.84 95 SER A N 1
ATOM 730 C CA . SER A 1 95 ? 57.590 -8.801 -43.114 1.00 57.84 95 SER A CA 1
ATOM 731 C C . SER A 1 95 ? 56.546 -8.234 -42.147 1.00 57.84 95 SER A C 1
ATOM 733 O O . SER A 1 95 ? 56.705 -7.120 -41.648 1.00 57.84 95 SER A O 1
ATOM 735 N N . GLN A 1 96 ? 55.459 -8.970 -41.898 1.00 63.81 96 GLN A N 1
ATOM 736 C CA . GLN A 1 96 ? 54.452 -8.587 -40.906 1.00 63.81 96 GLN A CA 1
ATOM 737 C C . GLN A 1 96 ? 54.702 -9.385 -39.622 1.00 63.81 96 GLN A C 1
ATOM 739 O O . GLN A 1 96 ? 54.254 -10.519 -39.483 1.00 63.81 96 GLN A O 1
ATOM 744 N N . GLY A 1 97 ? 55.472 -8.805 -38.698 1.00 59.75 97 GLY A N 1
ATOM 745 C CA . GLY A 1 97 ? 55.618 -9.326 -37.340 1.00 59.75 97 GLY A CA 1
ATOM 746 C C . GLY A 1 97 ? 54.416 -8.910 -36.498 1.00 59.75 97 GLY A C 1
ATOM 747 O O . GLY A 1 97 ? 54.250 -7.725 -36.216 1.00 59.75 97 GLY A O 1
ATOM 748 N N . ILE A 1 98 ? 53.571 -9.866 -36.118 1.00 67.75 98 ILE A N 1
ATOM 749 C CA . ILE A 1 98 ? 52.425 -9.638 -35.231 1.00 67.75 98 ILE A CA 1
ATOM 750 C C . ILE A 1 98 ? 52.792 -10.209 -33.866 1.00 67.75 98 ILE A C 1
ATOM 752 O O . ILE A 1 98 ? 53.024 -11.410 -33.745 1.00 67.75 98 ILE A O 1
ATOM 756 N N . GLY A 1 99 ? 52.885 -9.351 -32.853 1.00 64.31 99 GLY A N 1
ATOM 757 C CA . GLY A 1 99 ? 53.126 -9.753 -31.468 1.00 64.31 99 GLY A CA 1
ATOM 758 C C . GLY A 1 99 ? 51.982 -9.291 -30.570 1.00 64.31 99 GLY A C 1
ATOM 759 O O . GLY A 1 99 ? 51.599 -8.126 -30.637 1.00 64.31 99 GLY A O 1
ATOM 760 N N . GLY A 1 100 ? 51.474 -10.193 -29.727 1.00 74.19 100 GLY A N 1
ATOM 761 C CA . GLY A 1 100 ? 50.316 -9.968 -28.849 1.00 74.19 100 GLY A CA 1
ATOM 762 C C . GLY A 1 100 ? 48.999 -10.535 -29.401 1.00 74.19 100 GLY A C 1
ATOM 763 O O . GLY A 1 100 ? 48.984 -11.154 -30.466 1.00 74.19 100 GLY A O 1
ATOM 764 N N . ASP A 1 101 ? 47.898 -10.327 -28.668 1.00 71.06 101 ASP A N 1
ATOM 765 C CA . ASP A 1 101 ? 46.543 -10.722 -29.083 1.00 71.06 101 ASP A CA 1
ATOM 766 C C . ASP A 1 101 ? 46.006 -9.755 -30.145 1.00 71.06 101 ASP A C 1
ATOM 768 O O . ASP A 1 101 ? 45.493 -8.673 -29.848 1.00 71.06 101 ASP A O 1
ATOM 772 N N . ASN A 1 102 ? 46.127 -10.151 -31.411 1.00 58.56 102 ASN A N 1
ATOM 773 C CA . ASN A 1 102 ? 45.581 -9.407 -32.539 1.00 58.56 102 ASN A CA 1
ATOM 774 C C . ASN A 1 102 ? 44.241 -10.014 -32.981 1.00 58.56 102 ASN A C 1
ATOM 776 O O . ASN A 1 102 ? 44.197 -10.903 -33.825 1.00 58.56 102 ASN A O 1
ATOM 780 N N . ASN A 1 103 ? 43.136 -9.461 -32.473 1.00 63.66 103 ASN A N 1
ATOM 781 C CA . ASN A 1 103 ? 41.763 -9.869 -32.824 1.00 63.66 103 ASN A CA 1
ATOM 782 C C . ASN A 1 103 ? 41.263 -9.271 -34.161 1.00 63.66 103 ASN A C 1
ATOM 784 O O . ASN A 1 103 ? 40.061 -9.231 -34.421 1.00 63.66 103 ASN A O 1
ATOM 788 N N . GLY A 1 104 ? 42.172 -8.737 -34.982 1.00 71.12 104 GLY A N 1
ATOM 789 C CA . GLY A 1 104 ? 41.876 -8.120 -36.277 1.00 71.12 104 GLY A CA 1
ATOM 790 C C . GLY A 1 104 ? 42.262 -9.003 -37.466 1.00 71.12 104 GLY A C 1
ATOM 791 O O . GLY A 1 104 ? 42.579 -10.179 -37.315 1.00 71.12 104 GLY A O 1
ATOM 792 N N . PHE A 1 105 ? 42.274 -8.418 -38.666 1.00 69.38 105 PHE A N 1
ATOM 793 C CA . PHE A 1 105 ? 42.743 -9.080 -39.887 1.00 69.38 105 PHE A CA 1
ATOM 794 C C . PHE A 1 105 ? 44.172 -8.622 -40.205 1.00 69.38 105 PHE A C 1
ATOM 796 O O . PHE A 1 105 ? 44.431 -7.419 -40.262 1.00 69.38 105 PHE A O 1
ATOM 803 N N . ALA A 1 106 ? 45.102 -9.556 -40.411 1.00 67.75 106 ALA A N 1
ATOM 804 C CA . ALA A 1 106 ? 46.468 -9.243 -40.814 1.00 67.75 106 ALA A CA 1
ATOM 805 C C . ALA A 1 106 ? 46.729 -9.704 -42.244 1.00 67.75 106 ALA A C 1
ATOM 807 O O . ALA A 1 106 ? 46.368 -10.814 -42.631 1.00 67.75 106 ALA A O 1
ATOM 808 N N . LEU A 1 107 ? 47.333 -8.822 -43.030 1.00 67.38 107 LEU A N 1
ATOM 809 C CA . LEU A 1 107 ? 47.489 -8.996 -44.460 1.00 67.38 107 LEU A CA 1
ATOM 810 C C . LEU A 1 107 ? 48.874 -8.513 -44.900 1.00 67.38 107 LEU A C 1
ATOM 812 O O . LEU A 1 107 ? 49.239 -7.361 -44.661 1.00 67.38 107 LEU A O 1
ATOM 816 N N . SER A 1 108 ? 49.632 -9.405 -45.538 1.00 63.19 108 SER A N 1
ATOM 817 C CA . SER A 1 108 ? 51.015 -9.193 -45.979 1.00 63.19 108 SER A CA 1
ATOM 818 C C . SER A 1 108 ? 51.149 -9.496 -47.474 1.00 63.19 108 SER A C 1
ATOM 820 O O . SER A 1 108 ? 50.448 -10.365 -47.987 1.00 63.19 108 SER A O 1
ATOM 822 N N . GLY A 1 109 ? 52.056 -8.800 -48.171 1.00 57.91 109 GLY A N 1
ATOM 823 C CA . GLY A 1 109 ? 52.399 -9.084 -49.574 1.00 57.91 109 GLY A CA 1
ATOM 824 C C . GLY A 1 109 ? 51.427 -8.547 -50.634 1.00 57.91 109 GLY A C 1
ATOM 825 O O . GLY A 1 109 ? 51.358 -9.098 -51.724 1.00 57.91 109 GLY A O 1
ATOM 826 N N . ILE A 1 110 ? 50.685 -7.478 -50.345 1.00 68.19 110 ILE A N 1
ATOM 827 C CA . ILE A 1 110 ? 49.603 -6.955 -51.205 1.00 68.19 110 ILE A CA 1
ATOM 828 C C . ILE A 1 110 ? 50.067 -6.009 -52.328 1.00 68.19 110 ILE A C 1
ATOM 830 O O . ILE A 1 110 ? 49.267 -5.238 -52.858 1.00 68.19 110 ILE A O 1
ATOM 834 N N . GLU A 1 111 ? 51.360 -6.009 -52.672 1.00 61.50 111 GLU A N 1
ATOM 835 C CA . GLU A 1 111 ? 51.892 -5.122 -53.714 1.00 61.50 111 GLU A CA 1
ATOM 836 C C . GLU A 1 111 ? 51.162 -5.382 -55.045 1.00 61.50 111 GLU A C 1
ATOM 838 O O . GLU A 1 111 ? 51.051 -6.520 -55.498 1.00 61.50 111 GLU A O 1
ATOM 843 N N . ASN A 1 112 ? 50.623 -4.318 -55.651 1.00 62.22 112 ASN A N 1
ATOM 844 C CA . ASN A 1 112 ? 49.799 -4.359 -56.868 1.00 62.22 112 ASN A CA 1
ATOM 845 C C . ASN A 1 112 ? 48.533 -5.243 -56.784 1.00 62.22 112 ASN A C 1
ATOM 847 O O . ASN A 1 112 ? 48.059 -5.719 -57.813 1.00 62.22 112 ASN A O 1
ATOM 851 N N . SER A 1 113 ? 47.982 -5.468 -55.586 1.00 64.56 113 SER A N 1
ATOM 852 C CA . SER A 1 113 ? 46.746 -6.239 -55.388 1.00 64.56 113 SER A CA 1
ATOM 853 C C . SER A 1 113 ? 45.589 -5.351 -54.922 1.00 64.56 113 SER A C 1
ATOM 855 O O . SER A 1 113 ? 45.707 -4.650 -53.918 1.00 64.56 113 SER A O 1
ATOM 857 N N . ASP A 1 114 ? 44.444 -5.432 -55.601 1.00 66.25 114 ASP A N 1
ATOM 858 C CA . ASP A 1 114 ? 43.196 -4.804 -55.157 1.00 66.25 114 ASP A CA 1
ATOM 859 C C . ASP A 1 114 ? 42.470 -5.735 -54.179 1.00 66.25 114 ASP A C 1
ATOM 861 O O . ASP A 1 114 ? 41.850 -6.724 -54.575 1.00 66.25 114 ASP A O 1
ATOM 865 N N . ILE A 1 115 ? 42.543 -5.436 -52.882 1.00 71.25 115 ILE A N 1
ATOM 866 C CA . ILE A 1 115 ? 41.845 -6.218 -51.856 1.00 71.25 115 ILE A CA 1
ATOM 867 C C . ILE A 1 115 ? 40.583 -5.483 -51.446 1.00 71.25 115 ILE A C 1
ATOM 869 O O . ILE A 1 115 ? 40.617 -4.464 -50.758 1.00 71.25 115 ILE A O 1
ATOM 873 N N . ASN A 1 116 ? 39.449 -6.036 -51.863 1.00 68.69 116 ASN A N 1
ATOM 874 C CA . ASN A 1 116 ? 38.139 -5.577 -51.442 1.00 68.69 116 ASN A CA 1
ATOM 875 C C . ASN A 1 116 ? 37.706 -6.345 -50.188 1.00 68.69 116 ASN A C 1
ATOM 877 O O . ASN A 1 116 ? 37.202 -7.464 -50.278 1.00 68.69 116 ASN A O 1
ATOM 881 N N . LEU A 1 117 ? 37.918 -5.749 -49.016 1.00 71.44 117 LEU A N 1
ATOM 882 C CA . LEU A 1 117 ? 37.441 -6.290 -47.748 1.00 71.44 117 LEU A CA 1
ATOM 883 C C . LEU A 1 117 ? 36.095 -5.648 -47.392 1.00 71.44 117 LEU A C 1
ATOM 885 O O . LEU A 1 117 ? 36.020 -4.452 -47.118 1.00 71.44 117 LEU A O 1
ATOM 889 N N . SER A 1 118 ? 35.036 -6.455 -47.362 1.00 69.25 118 SER A N 1
ATOM 890 C CA . SER A 1 118 ? 33.734 -6.056 -46.825 1.00 69.25 118 SER A CA 1
ATOM 891 C C . SER A 1 118 ? 33.555 -6.703 -45.456 1.00 69.25 118 SER A C 1
ATOM 893 O O . SER A 1 118 ? 33.362 -7.912 -45.352 1.00 69.25 118 SER A O 1
ATOM 895 N N . MET A 1 119 ? 33.677 -5.905 -44.397 1.00 73.00 119 MET A N 1
ATOM 896 C CA . MET A 1 119 ? 33.358 -6.339 -43.037 1.00 73.00 119 MET A CA 1
ATOM 897 C C . MET A 1 119 ? 31.905 -5.986 -42.746 1.00 73.00 119 MET A C 1
ATOM 899 O O . MET A 1 119 ? 31.501 -4.835 -42.907 1.00 73.00 119 MET A O 1
ATOM 903 N N . THR A 1 120 ? 31.129 -6.975 -42.318 1.00 76.69 120 THR A N 1
ATOM 904 C CA . THR A 1 120 ? 29.751 -6.791 -41.859 1.00 76.69 120 THR A CA 1
ATOM 905 C C . THR A 1 120 ? 29.698 -6.951 -40.342 1.00 76.69 120 THR A C 1
ATOM 907 O O . THR A 1 120 ? 30.424 -7.754 -39.757 1.00 76.69 120 THR A O 1
ATOM 910 N N . ASP A 1 121 ? 28.857 -6.163 -39.682 1.00 79.25 121 ASP A N 1
ATOM 911 C CA . ASP A 1 121 ? 28.735 -6.079 -38.222 1.00 79.25 121 ASP A CA 1
ATOM 912 C C . ASP A 1 121 ? 27.660 -7.018 -37.646 1.00 79.25 121 ASP A C 1
ATOM 914 O O . ASP A 1 121 ? 27.288 -6.898 -36.477 1.00 79.25 121 ASP A O 1
ATOM 918 N N . HIS A 1 122 ? 27.185 -7.995 -38.429 1.00 82.00 122 HIS A N 1
ATOM 919 C CA . HIS A 1 122 ? 26.073 -8.879 -38.060 1.00 82.00 122 HIS A CA 1
ATOM 920 C C . HIS A 1 122 ? 26.246 -9.548 -36.685 1.00 82.00 122 HIS A C 1
ATOM 922 O O . HIS A 1 122 ? 25.277 -9.665 -35.938 1.00 82.00 122 HIS A O 1
ATOM 928 N N . GLY A 1 123 ? 27.473 -9.939 -36.316 1.00 84.25 123 GLY A N 1
ATOM 929 C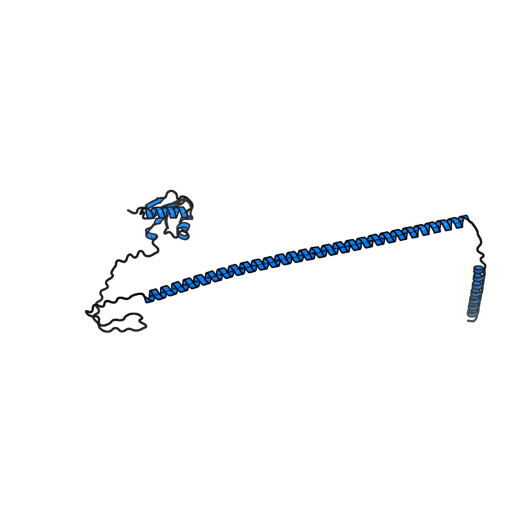 CA . GLY A 1 123 ? 27.764 -10.508 -34.995 1.00 84.25 123 GLY A CA 1
ATOM 930 C C . GLY A 1 123 ? 27.604 -9.500 -33.852 1.00 84.25 123 GLY A C 1
ATOM 931 O O . GLY A 1 123 ? 27.006 -9.821 -32.828 1.00 84.25 123 GLY A O 1
ATOM 932 N N . ALA A 1 124 ? 28.072 -8.264 -34.041 1.00 86.06 124 ALA A N 1
ATOM 933 C CA . ALA A 1 124 ? 27.925 -7.201 -33.050 1.00 86.06 124 ALA A CA 1
ATOM 934 C C . ALA A 1 124 ? 26.453 -6.795 -32.881 1.00 86.06 124 ALA A C 1
ATOM 936 O O . ALA A 1 124 ? 25.988 -6.622 -31.756 1.00 86.06 124 ALA A O 1
ATOM 937 N N . MET A 1 125 ? 25.696 -6.720 -33.981 1.00 87.94 125 MET A N 1
ATOM 938 C CA . MET A 1 125 ? 24.256 -6.451 -33.937 1.00 87.94 125 MET A CA 1
ATOM 939 C C . MET A 1 125 ? 23.465 -7.581 -33.269 1.00 87.94 125 MET A C 1
ATOM 941 O O . MET A 1 125 ? 22.535 -7.304 -32.516 1.00 87.94 125 MET A O 1
ATOM 945 N N . ALA A 1 126 ? 23.836 -8.845 -33.496 1.00 90.19 126 ALA A N 1
ATOM 946 C CA . ALA A 1 126 ? 23.190 -9.984 -32.845 1.00 90.19 126 ALA A CA 1
ATOM 947 C C . ALA A 1 126 ? 23.415 -9.982 -31.325 1.00 90.19 126 ALA A C 1
ATOM 949 O O . ALA A 1 126 ? 22.474 -10.211 -30.565 1.00 90.19 126 ALA A O 1
ATOM 950 N N . VAL A 1 127 ? 24.640 -9.684 -30.875 1.00 93.19 127 VAL A N 1
ATOM 951 C CA . VAL A 1 127 ? 24.943 -9.533 -29.443 1.00 93.19 127 VAL A CA 1
ATOM 952 C C . VAL A 1 127 ? 24.179 -8.346 -28.858 1.00 93.19 127 VAL A C 1
ATOM 954 O O . VAL A 1 127 ? 23.528 -8.503 -27.832 1.00 93.19 127 VAL A O 1
ATOM 957 N N . ALA A 1 128 ? 24.171 -7.196 -29.537 1.00 93.31 128 ALA A N 1
ATOM 958 C CA . ALA A 1 128 ? 23.417 -6.025 -29.090 1.00 93.31 128 ALA A CA 1
ATOM 959 C C . ALA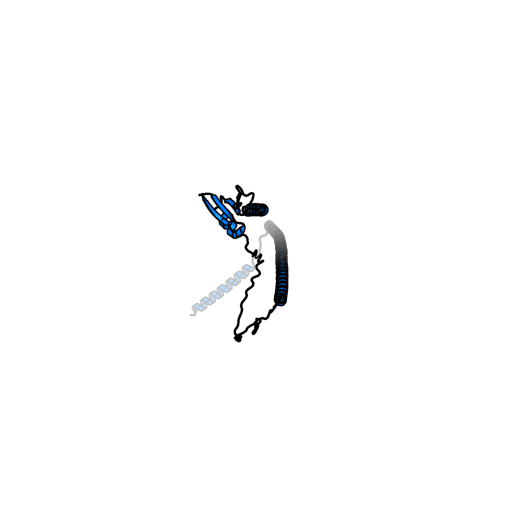 A 1 128 ? 21.907 -6.301 -28.980 1.00 93.31 128 ALA A C 1
ATOM 961 O O . ALA A 1 128 ? 21.277 -5.867 -28.018 1.00 93.31 128 ALA A O 1
ATOM 962 N N . GLY A 1 129 ? 21.335 -7.050 -29.930 1.00 95.44 129 GLY A N 1
ATOM 963 C CA . GLY A 1 129 ? 19.936 -7.477 -29.897 1.00 95.44 129 GLY A CA 1
ATOM 964 C C . GLY A 1 129 ? 19.623 -8.356 -28.687 1.00 95.44 129 GLY A C 1
ATOM 965 O O . GLY A 1 129 ? 18.676 -8.064 -27.963 1.00 95.44 129 GLY A O 1
ATOM 966 N N . LYS A 1 130 ? 20.462 -9.364 -28.412 1.00 95.81 130 LYS A N 1
ATOM 967 C CA . LYS A 1 130 ? 20.319 -10.223 -27.224 1.00 95.81 130 LYS A CA 1
ATOM 968 C C . LYS A 1 130 ? 20.456 -9.444 -25.920 1.00 95.81 130 LYS A C 1
ATOM 970 O O . LYS A 1 130 ? 19.645 -9.616 -25.024 1.00 95.81 130 LYS A O 1
ATOM 975 N N . THR A 1 131 ? 21.435 -8.546 -25.820 1.00 95.94 131 THR A N 1
ATOM 976 C CA . THR A 1 131 ? 21.595 -7.699 -24.630 1.00 95.94 131 THR A CA 1
ATOM 977 C C . THR A 1 131 ? 20.386 -6.787 -24.422 1.00 95.94 131 THR A C 1
ATOM 979 O O . THR A 1 131 ? 19.963 -6.584 -23.287 1.00 95.94 131 THR A O 1
ATOM 982 N N . ALA A 1 132 ? 19.805 -6.244 -25.496 1.00 95.94 132 ALA A N 1
ATOM 983 C CA . ALA A 1 132 ? 18.581 -5.455 -25.398 1.00 95.94 132 ALA A CA 1
ATOM 984 C C . ALA A 1 132 ? 17.391 -6.311 -24.930 1.00 95.94 132 ALA A C 1
ATOM 986 O O . ALA A 1 132 ? 16.657 -5.887 -24.043 1.00 95.94 132 ALA A O 1
ATOM 987 N N . GLU A 1 133 ? 17.227 -7.516 -25.479 1.00 97.19 133 GLU A N 1
ATOM 988 C CA . GLU A 1 133 ? 16.198 -8.477 -25.067 1.00 97.19 133 GLU A CA 1
ATOM 989 C C . GLU A 1 133 ? 16.334 -8.854 -23.584 1.00 97.19 133 GLU A C 1
ATOM 991 O O . GLU A 1 133 ? 15.372 -8.725 -22.828 1.00 97.19 133 GLU A O 1
ATOM 996 N N . GLU A 1 134 ? 17.536 -9.213 -23.132 1.00 97.25 134 GLU A N 1
ATOM 997 C CA . GLU A 1 134 ? 17.825 -9.504 -21.723 1.00 97.25 134 GLU A CA 1
ATOM 998 C C . GLU A 1 134 ? 17.544 -8.300 -20.814 1.00 97.25 134 GLU A C 1
ATOM 1000 O O . GLU A 1 134 ? 16.978 -8.465 -19.733 1.00 97.25 134 GLU A O 1
ATOM 1005 N N . ALA A 1 135 ? 17.875 -7.081 -21.252 1.00 96.75 135 ALA A N 1
ATOM 1006 C CA . ALA A 1 135 ? 17.576 -5.864 -20.501 1.00 96.75 135 ALA A CA 1
ATOM 1007 C C . ALA A 1 135 ? 16.063 -5.616 -20.373 1.00 96.75 135 ALA A C 1
ATOM 1009 O O . ALA A 1 135 ? 15.599 -5.212 -19.305 1.00 96.75 135 ALA A O 1
ATOM 1010 N N . PHE A 1 136 ? 15.282 -5.887 -21.425 1.00 97.38 136 PHE A N 1
ATOM 1011 C CA . PHE A 1 136 ? 13.822 -5.806 -21.359 1.00 97.38 136 PHE A CA 1
ATOM 1012 C C . PHE A 1 136 ? 13.228 -6.894 -20.464 1.00 97.38 136 PHE A C 1
ATOM 1014 O O . PHE A 1 136 ? 12.359 -6.591 -19.650 1.00 97.38 136 PHE A O 1
ATOM 1021 N N . HIS A 1 137 ? 13.722 -8.130 -20.552 1.00 97.56 137 HIS A N 1
ATOM 1022 C CA . HIS A 1 137 ? 13.316 -9.213 -19.656 1.00 97.56 137 HIS A CA 1
ATOM 1023 C C . HIS A 1 137 ? 13.606 -8.878 -18.194 1.00 97.56 137 HIS A C 1
ATOM 1025 O O . HIS A 1 137 ? 12.731 -9.023 -17.344 1.00 97.56 137 HIS A O 1
ATOM 1031 N N . PHE A 1 138 ? 14.802 -8.372 -17.902 1.00 97.69 138 PHE A N 1
ATOM 1032 C CA . PHE A 1 138 ? 15.150 -7.909 -16.566 1.00 97.69 138 PHE A CA 1
ATOM 1033 C C . PHE A 1 138 ? 14.225 -6.777 -16.099 1.00 97.69 138 PHE A C 1
ATOM 1035 O O . PHE A 1 138 ? 13.748 -6.806 -14.967 1.00 97.69 138 PHE A O 1
ATOM 1042 N N . GLY A 1 139 ? 13.935 -5.810 -16.976 1.00 97.88 139 GLY A N 1
ATOM 1043 C CA . GLY A 1 139 ? 13.003 -4.719 -16.693 1.00 97.88 139 GLY A CA 1
ATOM 1044 C C . GLY A 1 139 ? 11.599 -5.213 -16.340 1.00 97.88 139 GLY A C 1
ATOM 1045 O O . GLY A 1 139 ? 11.043 -4.768 -15.341 1.00 97.88 139 GLY A O 1
ATOM 1046 N N . ASN A 1 140 ? 11.057 -6.165 -17.103 1.00 97.88 140 ASN A N 1
ATOM 1047 C CA . ASN A 1 140 ? 9.751 -6.766 -16.819 1.00 97.88 140 ASN A CA 1
ATOM 1048 C C . ASN A 1 140 ? 9.758 -7.529 -15.490 1.00 97.88 140 ASN A C 1
ATOM 1050 O O . ASN A 1 140 ? 8.909 -7.270 -14.648 1.00 97.88 140 ASN A O 1
ATOM 1054 N N . ASN A 1 141 ? 10.768 -8.367 -15.243 1.00 97.69 141 ASN A N 1
ATOM 1055 C CA . ASN A 1 141 ? 10.881 -9.104 -13.981 1.00 97.69 141 ASN A CA 1
ATOM 1056 C C . ASN A 1 141 ? 10.973 -8.162 -12.765 1.00 97.69 141 ASN A C 1
ATOM 1058 O O . ASN A 1 141 ? 10.435 -8.457 -11.701 1.00 97.69 141 ASN A O 1
ATOM 1062 N N . ALA A 1 142 ? 11.659 -7.023 -12.908 1.00 97.44 142 ALA A N 1
ATOM 1063 C CA . ALA A 1 142 ? 11.739 -6.016 -11.854 1.00 97.44 142 ALA A CA 1
ATOM 1064 C C . ALA A 1 142 ? 10.388 -5.323 -11.604 1.00 97.44 142 ALA A C 1
ATOM 1066 O O . ALA A 1 142 ? 10.071 -5.010 -10.456 1.00 97.44 142 ALA A O 1
ATOM 1067 N N . LEU A 1 143 ? 9.597 -5.088 -12.656 1.00 98.06 143 LEU A N 1
ATOM 1068 C CA . LEU A 1 143 ? 8.242 -4.544 -12.538 1.00 98.06 143 LEU A CA 1
ATOM 1069 C C . LEU A 1 143 ? 7.278 -5.552 -11.901 1.00 98.06 143 LEU A C 1
ATOM 1071 O O . LEU A 1 143 ? 6.512 -5.157 -11.025 1.00 98.06 143 LEU A O 1
ATOM 1075 N N . ASP A 1 144 ? 7.361 -6.830 -12.271 1.00 98.00 144 ASP A N 1
ATOM 1076 C CA . ASP A 1 144 ? 6.549 -7.899 -11.679 1.00 98.00 144 ASP A CA 1
ATOM 1077 C C . ASP A 1 144 ? 6.842 -8.038 -10.180 1.00 98.00 144 ASP A C 1
ATOM 1079 O O . ASP A 1 144 ? 5.925 -7.983 -9.362 1.00 98.00 144 ASP A O 1
ATOM 1083 N N . LEU A 1 145 ? 8.124 -8.077 -9.794 1.00 97.88 145 LEU A N 1
ATOM 1084 C CA . LEU A 1 145 ? 8.524 -8.096 -8.383 1.00 97.88 145 LEU A CA 1
ATOM 1085 C C . LEU A 1 145 ? 8.021 -6.860 -7.620 1.00 97.88 145 LEU A C 1
ATOM 1087 O O . LEU A 1 145 ? 7.611 -6.962 -6.461 1.00 97.88 145 LEU A O 1
ATOM 1091 N N . ALA A 1 146 ? 8.063 -5.680 -8.247 1.00 97.44 146 ALA A N 1
ATOM 1092 C CA . ALA A 1 146 ? 7.538 -4.461 -7.641 1.00 97.44 146 ALA A CA 1
ATOM 1093 C C . ALA A 1 146 ? 6.017 -4.547 -7.436 1.00 97.44 146 ALA A C 1
ATOM 1095 O O . ALA A 1 146 ? 5.538 -4.159 -6.371 1.00 97.44 146 ALA A O 1
ATOM 1096 N N . SER A 1 147 ? 5.278 -5.090 -8.408 1.00 98.19 147 SER A N 1
ATOM 1097 C CA . SER A 1 147 ? 3.835 -5.329 -8.294 1.00 98.19 147 SER A CA 1
ATOM 1098 C C . SER A 1 147 ? 3.523 -6.298 -7.154 1.00 98.19 147 SER A C 1
ATOM 1100 O O . SER A 1 147 ? 2.754 -5.956 -6.262 1.00 98.19 147 SER A O 1
ATOM 1102 N N . GLU A 1 148 ? 4.192 -7.453 -7.109 1.00 98.06 148 GLU A N 1
ATOM 1103 C CA . GLU A 1 148 ? 4.007 -8.453 -6.047 1.00 98.06 148 GLU A CA 1
ATOM 1104 C C . GLU A 1 148 ? 4.334 -7.893 -4.655 1.00 98.06 148 GLU A C 1
ATOM 1106 O O . GLU A 1 148 ? 3.648 -8.187 -3.673 1.00 98.06 148 GLU A O 1
ATOM 1111 N N . THR A 1 149 ? 5.369 -7.054 -4.555 1.00 98.06 149 THR A N 1
ATOM 1112 C CA . THR A 1 149 ? 5.741 -6.388 -3.299 1.00 98.06 149 THR A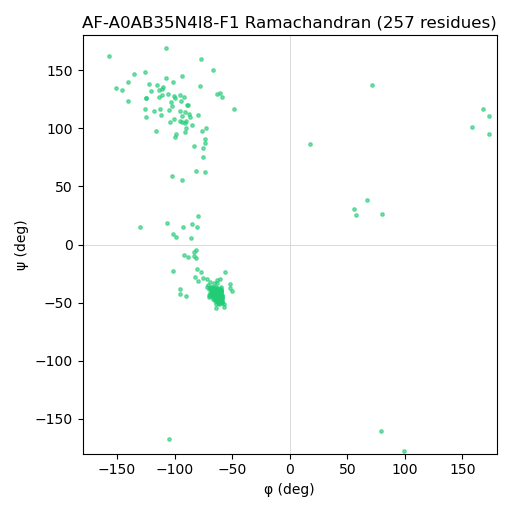 CA 1
ATOM 1113 C C . THR A 1 149 ? 4.651 -5.420 -2.841 1.00 98.06 149 THR A C 1
ATOM 1115 O O . THR A 1 149 ? 4.333 -5.365 -1.649 1.00 98.06 149 THR A O 1
ATOM 1118 N N . VAL A 1 150 ? 4.070 -4.657 -3.770 1.00 97.94 150 VAL A N 1
ATOM 1119 C CA . VAL A 1 150 ? 2.968 -3.731 -3.486 1.00 97.94 150 VAL A CA 1
ATOM 1120 C C . VAL A 1 150 ? 1.721 -4.500 -3.049 1.00 97.94 150 VAL A C 1
ATOM 1122 O O . VAL A 1 150 ? 1.159 -4.172 -2.004 1.00 97.94 150 VAL A O 1
ATOM 1125 N N . ASP A 1 151 ? 1.350 -5.562 -3.762 1.00 98.31 151 ASP A N 1
ATOM 1126 C CA . ASP A 1 151 ? 0.201 -6.407 -3.416 1.00 98.31 151 ASP A CA 1
ATOM 1127 C C . ASP A 1 151 ? 0.379 -7.055 -2.036 1.00 98.31 151 ASP A C 1
ATOM 1129 O O . ASP A 1 151 ? -0.508 -6.991 -1.185 1.00 98.31 151 ASP A O 1
ATOM 1133 N N . THR A 1 152 ? 1.567 -7.599 -1.758 1.00 98.25 152 THR A N 1
ATOM 1134 C CA . THR A 1 152 ? 1.900 -8.172 -0.444 1.00 98.25 152 THR A CA 1
ATOM 1135 C C . THR A 1 152 ? 1.816 -7.123 0.667 1.00 98.25 152 THR A C 1
ATOM 1137 O O . THR A 1 152 ? 1.321 -7.412 1.756 1.00 98.25 152 THR A O 1
ATOM 1140 N N . SER A 1 153 ? 2.262 -5.893 0.400 1.00 97.81 153 SER A N 1
ATOM 1141 C CA . SER A 1 153 ? 2.201 -4.794 1.369 1.00 97.81 153 SER A CA 1
ATOM 1142 C C . SER A 1 153 ? 0.761 -4.371 1.666 1.00 97.81 153 SER A C 1
ATOM 1144 O O . SER A 1 153 ? 0.434 -4.116 2.826 1.00 97.81 153 SER A O 1
ATOM 1146 N N . PHE A 1 154 ? -0.108 -4.326 0.650 1.00 98.12 154 PHE A N 1
ATOM 1147 C CA . PHE A 1 154 ? -1.530 -4.039 0.843 1.00 98.12 154 PHE A CA 1
ATOM 1148 C C . PHE A 1 154 ? -2.234 -5.150 1.619 1.00 98.12 154 PHE A C 1
ATOM 1150 O O . PHE A 1 154 ? -2.896 -4.845 2.607 1.00 98.12 154 PHE A O 1
ATOM 1157 N N . ASN A 1 155 ? -2.011 -6.417 1.261 1.00 98.06 155 ASN A N 1
ATOM 1158 C CA . ASN A 1 155 ? -2.590 -7.561 1.973 1.00 98.06 155 ASN A CA 1
ATOM 1159 C C . ASN A 1 155 ? -2.154 -7.600 3.445 1.00 98.06 155 ASN A C 1
ATOM 1161 O O . ASN A 1 155 ? -2.960 -7.874 4.335 1.00 98.06 155 ASN A O 1
ATOM 1165 N N . PHE A 1 156 ? -0.882 -7.294 3.719 1.00 97.94 156 PHE A N 1
ATOM 1166 C CA . PHE A 1 156 ? -0.383 -7.168 5.087 1.00 97.94 156 PHE A CA 1
ATOM 1167 C C . PHE A 1 156 ? -1.085 -6.032 5.841 1.00 97.94 156 PHE A C 1
ATOM 1169 O O . PHE A 1 156 ? -1.506 -6.221 6.981 1.00 97.94 156 PHE A O 1
ATOM 1176 N N . GLY A 1 157 ? -1.227 -4.861 5.211 1.00 98.25 157 GLY A N 1
ATOM 1177 C CA . GLY A 1 157 ? -1.915 -3.713 5.800 1.00 98.25 157 GLY A CA 1
ATOM 1178 C C . GLY A 1 157 ? -3.391 -3.987 6.097 1.00 98.25 157 GLY A C 1
ATOM 1179 O O . GLY A 1 157 ? -3.867 -3.627 7.170 1.00 98.25 157 GLY A O 1
ATOM 1180 N N . GLU A 1 158 ? -4.091 -4.657 5.181 1.00 98.38 158 GLU A N 1
ATOM 1181 C CA . GLU A 1 158 ? -5.481 -5.087 5.355 1.00 98.38 158 GLU A CA 1
ATOM 1182 C C . GLU A 1 158 ? -5.614 -6.069 6.522 1.00 98.38 158 GLU A C 1
ATOM 1184 O O . GLU A 1 158 ? -6.389 -5.816 7.441 1.00 98.38 158 GLU A O 1
ATOM 1189 N N . SER A 1 159 ? -4.776 -7.111 6.558 1.00 98.06 159 SER A N 1
ATOM 1190 C CA . SER A 1 159 ? -4.789 -8.116 7.633 1.00 98.06 159 SER A CA 1
ATOM 1191 C C . SER A 1 159 ? -4.491 -7.495 9.003 1.00 98.06 159 SER A C 1
ATOM 1193 O O . SER A 1 159 ? -5.143 -7.804 9.997 1.00 98.06 159 SER A O 1
ATOM 1195 N N . ALA A 1 160 ? -3.510 -6.589 9.073 1.00 98.00 160 ALA A N 1
ATOM 1196 C CA . ALA A 1 160 ? -3.164 -5.899 10.313 1.00 98.00 160 ALA A CA 1
ATOM 1197 C C . ALA A 1 160 ? -4.295 -4.978 10.801 1.00 98.00 160 ALA A C 1
ATOM 1199 O O . ALA A 1 160 ? -4.512 -4.855 12.008 1.00 98.00 160 ALA A O 1
ATOM 1200 N N . LEU A 1 161 ? -5.012 -4.328 9.877 1.00 98.31 161 LEU A N 1
ATOM 1201 C CA . LEU A 1 161 ? -6.164 -3.494 10.205 1.00 98.31 161 LEU A CA 1
ATOM 1202 C C . LEU A 1 161 ? -7.353 -4.339 10.676 1.00 98.31 161 LEU A C 1
ATOM 1204 O O . LEU A 1 161 ? -7.981 -3.980 11.669 1.00 98.31 161 LEU A O 1
ATOM 1208 N N . GLU A 1 162 ? -7.642 -5.451 10.002 1.00 98.50 162 GLU A N 1
ATOM 1209 C CA . GLU A 1 162 ? -8.704 -6.386 10.385 1.00 98.50 162 GLU A CA 1
ATOM 1210 C C . GLU A 1 162 ? -8.478 -6.937 11.798 1.00 98.50 162 GLU A C 1
ATOM 1212 O O . GLU A 1 162 ? -9.370 -6.849 12.643 1.00 98.50 162 GLU A O 1
ATOM 1217 N N . GLU A 1 163 ? -7.262 -7.400 12.101 1.00 98.38 163 GLU A N 1
ATOM 1218 C CA . GLU A 1 163 ? -6.905 -7.903 13.431 1.00 98.38 163 GLU A CA 1
ATOM 1219 C C . GLU A 1 163 ? -7.043 -6.811 14.507 1.00 98.38 163 GLU A C 1
ATOM 1221 O O . GLU A 1 163 ? -7.570 -7.055 15.593 1.00 98.38 163 GLU A O 1
ATOM 1226 N N . ALA A 1 164 ? -6.626 -5.575 14.207 1.00 98.19 164 ALA A N 1
ATOM 1227 C CA . ALA A 1 164 ? -6.760 -4.452 15.135 1.00 98.19 164 ALA A CA 1
ATOM 1228 C C . ALA A 1 164 ? -8.229 -4.094 15.420 1.00 98.19 164 ALA A C 1
ATOM 1230 O O . ALA A 1 164 ? -8.578 -3.785 16.564 1.00 98.19 164 ALA A O 1
ATOM 1231 N N . LEU A 1 165 ? -9.093 -4.140 14.400 1.00 98.31 165 LEU A N 1
ATOM 1232 C CA . LEU A 1 165 ? -10.529 -3.904 14.550 1.00 98.31 165 LEU A CA 1
ATOM 1233 C C . LEU A 1 165 ? -11.203 -5.038 15.330 1.00 98.31 165 LEU A C 1
ATOM 1235 O O . LEU A 1 165 ? -11.946 -4.754 16.267 1.00 98.31 165 LEU A O 1
ATOM 1239 N N . SER A 1 166 ? -10.881 -6.295 15.016 1.00 98.31 166 SER A N 1
ATOM 1240 C CA . SER A 1 166 ? -11.370 -7.487 15.724 1.00 98.31 166 SER A CA 1
ATOM 1241 C C . SER A 1 166 ? -10.973 -7.484 17.206 1.00 98.31 166 SER A C 1
ATOM 1243 O O . SER A 1 166 ? -11.796 -7.732 18.095 1.00 98.31 166 SER A O 1
ATOM 1245 N N . PHE A 1 167 ? -9.726 -7.109 17.506 1.00 98.25 167 PHE A N 1
ATOM 1246 C CA . PHE A 1 167 ? -9.267 -6.904 18.877 1.00 98.25 167 PHE A CA 1
ATOM 1247 C C . PHE A 1 167 ? -10.060 -5.794 19.580 1.00 98.25 167 PHE A C 1
ATOM 1249 O O . PHE A 1 167 ? -10.486 -5.968 20.723 1.00 98.25 167 PHE A O 1
ATOM 1256 N N . GLY A 1 168 ? -10.282 -4.662 18.903 1.00 98.31 168 GLY A N 1
ATOM 1257 C CA . GLY A 1 168 ? -11.072 -3.549 19.431 1.00 98.31 168 GLY A CA 1
ATOM 1258 C C . GLY A 1 168 ? -12.517 -3.944 19.742 1.00 98.31 168 GLY A C 1
ATOM 1259 O O . GLY A 1 168 ? -13.020 -3.628 20.820 1.00 98.31 168 GLY A O 1
ATOM 1260 N N . GLU A 1 169 ? -13.164 -4.681 18.839 1.00 98.38 169 GLU A N 1
ATOM 1261 C CA . GLU A 1 169 ? -14.508 -5.228 19.032 1.00 98.38 169 GLU A CA 1
ATOM 1262 C C . GLU A 1 169 ? -14.552 -6.190 20.226 1.00 98.38 169 GLU A C 1
ATOM 1264 O O . GLU A 1 169 ? -15.388 -6.030 21.115 1.00 98.38 169 GLU A O 1
ATOM 1269 N N . SER A 1 170 ? -13.595 -7.116 20.318 1.00 98.06 170 SER A N 1
ATOM 1270 C CA . SER A 1 170 ? -13.494 -8.075 21.426 1.00 98.06 170 SER A CA 1
ATOM 1271 C C . SER A 1 170 ? -13.271 -7.391 22.781 1.00 98.06 170 SER A C 1
ATOM 1273 O O . SER A 1 170 ? -13.872 -7.773 23.790 1.00 98.06 170 SER A O 1
ATOM 1275 N N . ALA A 1 171 ? -12.428 -6.356 22.820 1.00 97.88 171 ALA A N 1
ATOM 1276 C CA . ALA A 1 171 ? -12.171 -5.572 24.024 1.00 97.88 171 ALA A CA 1
ATOM 1277 C C . ALA A 1 171 ? -13.416 -4.786 24.469 1.00 97.88 171 ALA A C 1
ATOM 1279 O O . ALA A 1 171 ? -13.722 -4.736 25.663 1.00 97.88 171 ALA A O 1
ATOM 1280 N N . LEU A 1 172 ? -14.157 -4.200 23.522 1.00 98.12 172 LEU A N 1
ATOM 1281 C CA . LEU A 1 172 ? -15.420 -3.517 23.805 1.00 98.12 172 LEU A CA 1
ATOM 1282 C C . LEU A 1 172 ? -16.507 -4.492 24.267 1.00 98.12 172 LEU A C 1
ATOM 1284 O O . LEU A 1 172 ? -17.199 -4.183 25.235 1.00 98.12 172 LEU A O 1
ATOM 1288 N N . GLY A 1 173 ? -16.612 -5.667 23.641 1.00 98.19 173 GLY A N 1
ATOM 1289 C CA . GLY A 1 173 ? -17.522 -6.734 24.063 1.00 98.19 173 GLY A CA 1
ATOM 1290 C C . GLY A 1 173 ? -17.240 -7.182 25.496 1.00 98.19 173 GLY A C 1
ATOM 1291 O O . GLY A 1 173 ? -18.120 -7.127 26.347 1.00 98.19 173 GLY A O 1
ATOM 1292 N N . THR A 1 174 ? -15.977 -7.479 25.811 1.00 98.19 174 THR A N 1
ATOM 1293 C CA . THR A 1 174 ? -15.563 -7.864 27.173 1.00 98.19 174 THR A CA 1
ATOM 1294 C C . THR A 1 174 ? -15.873 -6.769 28.205 1.00 98.19 174 THR A C 1
ATOM 1296 O O . THR A 1 174 ? -16.303 -7.060 29.321 1.00 98.19 174 THR A O 1
ATOM 1299 N N . ASN A 1 175 ? -15.678 -5.493 27.852 1.00 97.38 175 ASN A N 1
ATOM 1300 C CA . ASN A 1 175 ? -16.021 -4.372 28.731 1.00 97.38 175 ASN A CA 1
ATOM 1301 C C . ASN A 1 175 ? -17.533 -4.217 28.938 1.00 97.38 175 ASN A C 1
ATOM 1303 O O . ASN A 1 175 ? -17.955 -3.845 30.038 1.00 97.38 175 ASN A O 1
ATOM 1307 N N . ALA A 1 176 ? -18.339 -4.471 27.906 1.00 97.69 176 ALA A N 1
ATOM 1308 C CA . ALA A 1 176 ? -19.792 -4.457 28.008 1.00 97.69 176 ALA A CA 1
ATOM 1309 C C . ALA A 1 176 ? -20.274 -5.571 28.948 1.00 97.69 176 ALA A C 1
ATOM 1311 O O . ALA A 1 176 ? -20.992 -5.274 29.903 1.00 97.69 176 ALA A O 1
ATOM 1312 N N . ASP A 1 177 ? -19.776 -6.796 28.766 1.00 97.94 177 ASP A N 1
ATOM 1313 C CA . ASP A 1 177 ? -20.107 -7.952 29.608 1.00 97.94 177 ASP A CA 1
ATOM 1314 C C . ASP A 1 177 ? -19.719 -7.718 31.076 1.00 97.94 177 ASP A C 1
ATOM 1316 O O . ASP A 1 177 ? -20.497 -7.979 31.996 1.00 97.94 177 ASP A O 1
ATOM 1320 N N . LEU A 1 178 ? -18.522 -7.169 31.321 1.00 97.81 178 LEU A N 1
ATOM 1321 C CA . LEU A 1 178 ? -18.073 -6.829 32.672 1.00 97.81 178 LEU A CA 1
ATOM 1322 C C . LEU A 1 178 ? -18.954 -5.744 33.305 1.00 97.81 178 LEU A C 1
ATOM 1324 O O . LEU A 1 178 ? -19.254 -5.810 34.500 1.00 97.81 178 LEU A O 1
ATOM 1328 N N . SER A 1 179 ? -19.368 -4.749 32.517 1.00 97.44 179 SER A N 1
ATOM 1329 C CA . SER A 1 179 ? -20.259 -3.682 32.979 1.00 97.44 179 SER A CA 1
ATOM 1330 C C . SER A 1 179 ? -21.640 -4.228 33.329 1.00 97.44 179 SER A C 1
ATOM 1332 O O . SER A 1 179 ? -22.172 -3.898 34.389 1.00 97.44 179 SER A O 1
ATOM 1334 N N . GLU A 1 180 ? -22.200 -5.098 32.489 1.00 98.06 180 GLU A N 1
ATOM 1335 C CA . GLU A 1 180 ? -23.475 -5.768 32.748 1.00 98.06 180 GLU A CA 1
ATOM 1336 C C . GLU A 1 180 ? -23.403 -6.630 34.013 1.00 98.06 180 GLU A C 1
ATOM 1338 O O . GLU A 1 180 ? -24.255 -6.503 34.896 1.00 98.06 180 GLU A O 1
ATOM 1343 N N . TYR A 1 181 ? -22.341 -7.427 34.165 1.00 97.69 181 TYR A N 1
ATOM 1344 C CA . TYR A 1 181 ? -22.109 -8.223 35.368 1.00 97.69 181 TYR A CA 1
ATOM 1345 C C . TYR A 1 181 ? -22.006 -7.354 36.629 1.00 97.69 181 TYR A C 1
ATOM 1347 O O . TYR A 1 181 ? -22.645 -7.648 37.641 1.00 97.69 181 TYR A O 1
ATOM 1355 N N . ALA A 1 182 ? -21.230 -6.267 36.583 1.00 97.31 182 ALA A N 1
ATOM 1356 C CA . ALA A 1 182 ? -21.056 -5.364 37.717 1.00 97.31 182 ALA A CA 1
ATOM 1357 C C . ALA A 1 182 ? -22.372 -4.674 38.111 1.00 97.31 182 ALA A C 1
ATOM 1359 O O . ALA A 1 182 ? -22.690 -4.584 39.300 1.00 97.31 182 ALA A O 1
ATOM 1360 N N . ILE A 1 183 ? -23.160 -4.231 37.125 1.00 97.44 183 ILE A N 1
ATOM 1361 C CA . ILE A 1 183 ? -24.488 -3.650 37.354 1.00 97.44 183 ILE A CA 1
ATOM 1362 C C . ILE A 1 183 ? -25.415 -4.696 37.979 1.00 97.44 183 ILE A C 1
ATOM 1364 O O . ILE A 1 183 ? -26.040 -4.411 38.999 1.00 97.44 183 ILE A O 1
ATOM 1368 N N . GLY A 1 184 ? -25.467 -5.912 37.429 1.00 97.62 184 GLY A N 1
ATOM 1369 C CA . GLY A 1 184 ? -26.292 -6.999 37.957 1.00 97.62 184 GLY A CA 1
ATOM 1370 C C . GLY A 1 184 ? -25.926 -7.374 39.395 1.00 97.62 184 GLY A C 1
ATOM 1371 O O . GLY A 1 184 ? -26.799 -7.457 40.259 1.00 97.62 184 GLY A O 1
ATOM 1372 N N . ALA A 1 185 ? -24.633 -7.521 39.689 1.00 96.69 185 ALA A N 1
ATOM 1373 C CA . ALA A 1 185 ? -24.146 -7.795 41.038 1.00 96.69 185 ALA A CA 1
ATOM 1374 C C . ALA A 1 185 ? -24.523 -6.678 42.026 1.00 96.69 185 ALA A C 1
ATOM 1376 O O . ALA A 1 185 ? -24.955 -6.961 43.145 1.00 96.69 185 ALA A O 1
ATOM 1377 N N . ASN A 1 186 ? -24.408 -5.413 41.612 1.00 96.25 186 ASN A N 1
ATOM 1378 C CA . ASN A 1 186 ? -24.770 -4.270 42.446 1.00 96.25 186 ASN A CA 1
ATOM 1379 C C . ASN A 1 186 ? -26.287 -4.168 42.685 1.00 96.25 186 ASN A C 1
ATOM 1381 O O . ASN A 1 186 ? -26.715 -3.834 43.792 1.00 96.25 186 ASN A O 1
ATOM 1385 N N . THR A 1 187 ? -27.105 -4.494 41.681 1.00 96.94 187 THR A N 1
ATOM 1386 C CA . THR A 1 187 ? -28.566 -4.580 41.826 1.00 96.94 187 THR A CA 1
ATOM 1387 C C . THR A 1 187 ? -28.953 -5.681 42.808 1.00 96.94 187 THR A C 1
ATOM 1389 O O . THR A 1 187 ? -29.685 -5.403 43.754 1.00 96.94 187 THR A O 1
ATOM 1392 N N . ASN A 1 188 ? -28.394 -6.886 42.662 1.00 96.38 188 ASN A N 1
ATOM 1393 C CA . ASN A 1 188 ? -28.654 -8.004 43.576 1.00 96.38 188 ASN A CA 1
ATOM 1394 C C . ASN A 1 188 ? -28.238 -7.675 45.018 1.00 96.38 188 ASN A C 1
ATOM 1396 O O . ASN A 1 188 ? -28.965 -7.958 45.969 1.00 96.38 188 ASN A O 1
ATOM 1400 N N . LEU A 1 189 ? -27.075 -7.038 45.198 1.00 96.12 189 LEU A N 1
ATOM 1401 C CA . LEU A 1 189 ? -26.622 -6.580 46.511 1.00 96.12 189 LEU A CA 1
ATOM 1402 C C . LEU A 1 189 ? -27.589 -5.552 47.114 1.00 96.12 189 LEU A C 1
ATOM 1404 O O . LEU A 1 189 ? -27.906 -5.626 48.302 1.00 96.12 189 LEU A O 1
ATOM 1408 N N . SER A 1 190 ? -28.060 -4.607 46.300 1.00 95.94 190 SER A N 1
ATOM 1409 C CA . SER A 1 190 ? -29.017 -3.584 46.727 1.00 95.94 190 SER A CA 1
ATOM 1410 C C . SER A 1 190 ? -30.355 -4.203 47.130 1.00 95.94 190 SER A C 1
ATOM 1412 O O . SER A 1 190 ? -30.909 -3.831 48.163 1.00 95.94 190 SER A O 1
ATOM 1414 N N . GLU A 1 191 ? -30.846 -5.182 46.371 1.00 96.88 191 GLU A N 1
ATOM 1415 C CA . GLU A 1 191 ? -32.067 -5.928 46.686 1.00 96.88 191 GLU A CA 1
ATOM 1416 C C . GLU A 1 191 ? -31.933 -6.677 48.020 1.00 96.88 191 GLU A C 1
ATOM 1418 O O . GLU A 1 191 ? -32.750 -6.484 48.920 1.00 96.88 191 GLU A O 1
ATOM 1423 N N . HIS A 1 192 ? -30.837 -7.416 48.224 1.00 96.19 192 HIS A N 1
ATOM 1424 C CA . HIS A 1 192 ? -30.561 -8.087 49.498 1.00 96.19 192 HIS A CA 1
ATOM 1425 C C . HIS A 1 192 ? -30.429 -7.122 50.683 1.00 96.19 192 HIS A C 1
ATOM 1427 O O . HIS A 1 192 ? -30.880 -7.434 51.792 1.00 96.19 192 HIS A O 1
ATOM 1433 N N . ALA A 1 193 ? -29.820 -5.952 50.479 1.00 95.50 193 ALA A N 1
ATOM 1434 C CA . ALA A 1 193 ? -29.725 -4.925 51.509 1.00 95.50 193 ALA A CA 1
ATOM 1435 C C . ALA A 1 193 ? -31.113 -4.374 51.876 1.00 95.50 193 ALA A C 1
ATOM 1437 O O . ALA A 1 193 ? -31.429 -4.253 53.062 1.00 95.50 193 ALA A O 1
ATOM 1438 N N . ILE A 1 194 ? -31.964 -4.098 50.882 1.00 96.12 194 ILE A N 1
ATOM 1439 C CA . ILE A 1 194 ? -33.343 -3.631 51.087 1.00 96.12 194 ILE A CA 1
ATOM 1440 C C . ILE A 1 194 ? -34.172 -4.690 51.821 1.00 96.12 194 ILE A C 1
ATOM 1442 O O . ILE A 1 194 ? -34.851 -4.364 52.797 1.00 96.12 194 ILE A O 1
ATOM 1446 N N . ASP A 1 195 ? -34.083 -5.955 51.413 1.00 96.56 195 ASP A N 1
ATOM 1447 C CA . ASP A 1 195 ? -34.788 -7.059 52.068 1.00 96.56 195 ASP A CA 1
ATOM 1448 C C . ASP A 1 195 ?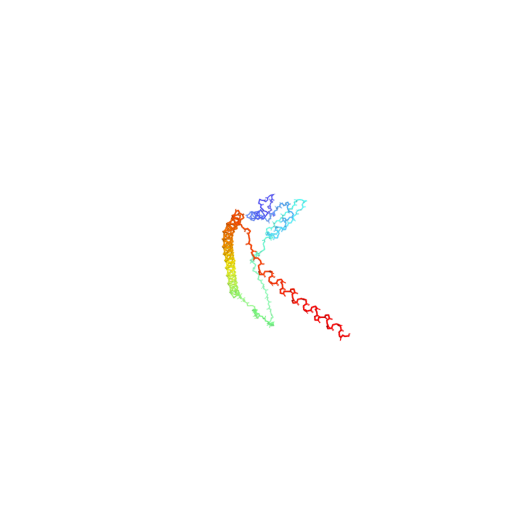 -34.346 -7.242 53.521 1.00 96.56 195 ASP A C 1
ATOM 1450 O O . ASP A 1 195 ? -35.179 -7.414 54.417 1.00 96.56 195 ASP A O 1
ATOM 1454 N N . SER A 1 196 ? -33.043 -7.124 53.784 1.00 96.38 196 SER A N 1
ATOM 1455 C CA . SER A 1 196 ? -32.493 -7.172 55.140 1.00 96.38 196 SER A CA 1
ATOM 1456 C C . SER A 1 196 ? -33.019 -6.021 56.003 1.00 96.38 196 SER A C 1
ATOM 1458 O O . SER A 1 196 ? -33.450 -6.249 57.135 1.00 96.38 196 SER A O 1
ATOM 1460 N N . ILE A 1 197 ? -33.063 -4.796 55.463 1.00 94.94 197 ILE A N 1
ATOM 1461 C CA . ILE A 1 197 ? -33.635 -3.623 56.143 1.00 94.94 197 ILE A CA 1
ATOM 1462 C C . ILE A 1 197 ? -35.122 -3.841 56.435 1.00 94.94 197 ILE A C 1
ATOM 1464 O O . ILE A 1 197 ? -35.578 -3.570 57.546 1.00 94.94 197 ILE A O 1
ATOM 1468 N N . LYS A 1 198 ? -35.885 -4.361 55.470 1.00 95.62 198 LYS A N 1
ATOM 1469 C CA . LYS A 1 198 ? -37.315 -4.649 55.630 1.00 95.62 198 LYS A CA 1
ATOM 1470 C C . LYS A 1 198 ? -37.559 -5.703 56.710 1.00 95.62 198 LYS A C 1
ATOM 1472 O O . LYS A 1 198 ? -38.452 -5.529 57.540 1.00 95.62 198 LYS A O 1
ATOM 1477 N N . SER A 1 199 ? -36.747 -6.758 56.734 1.00 96.12 199 SER A N 1
ATOM 1478 C CA . SER A 1 199 ? -36.784 -7.797 57.768 1.00 96.12 199 SER A CA 1
ATOM 1479 C C . SER A 1 199 ? -36.482 -7.222 59.157 1.00 96.12 199 SER A C 1
ATOM 1481 O O . SER A 1 199 ? -37.268 -7.407 60.089 1.00 96.12 199 SER A O 1
ATOM 1483 N N . MET A 1 200 ? -35.411 -6.428 59.282 1.00 94.69 200 MET A N 1
ATOM 1484 C CA . MET A 1 200 ? -35.070 -5.724 60.523 1.00 94.69 200 MET A CA 1
ATOM 1485 C C . MET A 1 200 ? -36.190 -4.788 60.986 1.00 94.69 200 MET A C 1
ATOM 1487 O O . MET A 1 200 ? -36.538 -4.798 62.163 1.00 94.69 200 MET A O 1
ATOM 1491 N N . ALA A 1 201 ? -36.786 -4.004 60.086 1.00 93.69 201 ALA A N 1
ATOM 1492 C CA . ALA A 1 201 ? -37.898 -3.113 60.415 1.00 93.69 201 ALA A CA 1
ATOM 1493 C C . ALA A 1 201 ? -39.131 -3.890 60.912 1.00 93.69 201 ALA A C 1
ATOM 1495 O O . ALA A 1 201 ? -39.789 -3.478 61.873 1.00 93.69 201 ALA A O 1
ATOM 1496 N N . GLY A 1 202 ? -39.416 -5.050 60.309 1.00 93.62 202 GLY A N 1
ATOM 1497 C CA . GLY A 1 202 ? -40.449 -5.972 60.780 1.00 93.62 202 GLY A CA 1
ATOM 1498 C C . GLY A 1 202 ? -40.169 -6.482 62.197 1.00 93.62 202 GLY A C 1
ATOM 1499 O O . GLY A 1 202 ? -41.021 -6.361 63.077 1.00 93.62 202 GLY A O 1
ATOM 1500 N N . GLN A 1 203 ? -38.953 -6.971 62.454 1.00 94.00 203 GLN A N 1
ATOM 1501 C CA . GLN A 1 203 ? -38.537 -7.429 63.785 1.00 94.00 203 GLN A CA 1
ATOM 1502 C C . GLN A 1 203 ? -38.571 -6.309 64.834 1.00 94.00 203 GLN A C 1
ATOM 1504 O O . GLN A 1 203 ? -39.027 -6.539 65.956 1.00 94.00 203 GLN A O 1
ATOM 1509 N N . GLN A 1 204 ? -38.134 -5.096 64.481 1.00 92.44 204 GLN A N 1
ATOM 1510 C CA . GLN A 1 204 ? -38.204 -3.917 65.351 1.00 92.44 204 GLN A CA 1
ATOM 1511 C C . GLN A 1 204 ? -39.649 -3.549 65.699 1.00 92.44 204 GLN A C 1
ATOM 1513 O O . GLN A 1 204 ? -39.949 -3.205 66.842 1.00 92.44 204 GLN A O 1
ATOM 1518 N N . THR A 1 205 ? -40.567 -3.664 64.739 1.00 93.25 205 THR A N 1
ATOM 1519 C CA . THR A 1 205 ? -41.994 -3.415 64.971 1.00 93.25 205 THR A CA 1
ATOM 1520 C C . THR A 1 205 ? -42.573 -4.428 65.961 1.00 93.25 205 THR A C 1
ATOM 1522 O O . THR A 1 205 ? -43.261 -4.039 66.905 1.00 93.25 205 THR A O 1
ATOM 1525 N N . GLU A 1 206 ? -42.265 -5.717 65.801 1.00 92.81 206 GLU A N 1
ATOM 1526 C CA . GLU A 1 206 ? -42.750 -6.767 66.708 1.00 92.81 206 GLU A CA 1
ATOM 1527 C C . GLU A 1 206 ? -42.143 -6.666 68.112 1.00 92.81 206 GLU A C 1
ATOM 1529 O O . GLU A 1 206 ? -42.864 -6.754 69.107 1.00 92.81 206 GLU A O 1
ATOM 1534 N N . THR A 1 207 ? -40.842 -6.384 68.223 1.00 91.44 207 THR A N 1
ATOM 1535 C CA . THR A 1 207 ? -40.206 -6.119 69.528 1.00 91.44 207 THR A CA 1
ATOM 1536 C C . THR A 1 207 ? -40.790 -4.882 70.203 1.00 91.44 207 THR A C 1
ATOM 1538 O O . THR A 1 207 ? -41.046 -4.916 71.406 1.00 91.44 207 THR A O 1
ATOM 1541 N N . THR A 1 208 ? -41.089 -3.821 69.449 1.00 92.25 208 THR A N 1
ATOM 1542 C CA . THR A 1 208 ? -41.757 -2.627 69.987 1.00 92.25 208 THR A CA 1
ATOM 1543 C C . THR A 1 208 ? -43.165 -2.954 70.491 1.00 92.25 208 THR A C 1
ATOM 1545 O O . THR A 1 208 ? -43.520 -2.564 71.603 1.00 92.25 208 THR A O 1
ATOM 1548 N N . LYS A 1 209 ? -43.964 -3.724 69.737 1.00 92.62 209 LYS A N 1
ATOM 1549 C CA . LYS A 1 209 ? -45.286 -4.193 70.195 1.00 92.62 209 LYS A CA 1
ATOM 1550 C C . LYS A 1 209 ? -45.187 -5.025 71.473 1.00 92.62 209 LYS A C 1
ATOM 1552 O O . LYS A 1 209 ? -45.964 -4.798 72.398 1.00 92.62 209 LYS A O 1
ATOM 1557 N N . ALA A 1 210 ? -44.230 -5.951 71.547 1.00 92.38 210 ALA A N 1
ATOM 1558 C CA . ALA A 1 210 ? -44.004 -6.775 72.731 1.00 92.38 210 ALA A CA 1
ATOM 1559 C C . ALA A 1 210 ? -43.609 -5.926 73.951 1.00 92.38 210 ALA A C 1
ATOM 1561 O O . ALA A 1 210 ? -44.150 -6.125 75.038 1.00 92.38 210 ALA A O 1
ATOM 1562 N N . ALA A 1 211 ? -42.730 -4.937 73.767 1.00 90.44 211 ALA A N 1
ATOM 1563 C CA . ALA A 1 211 ? -42.339 -4.00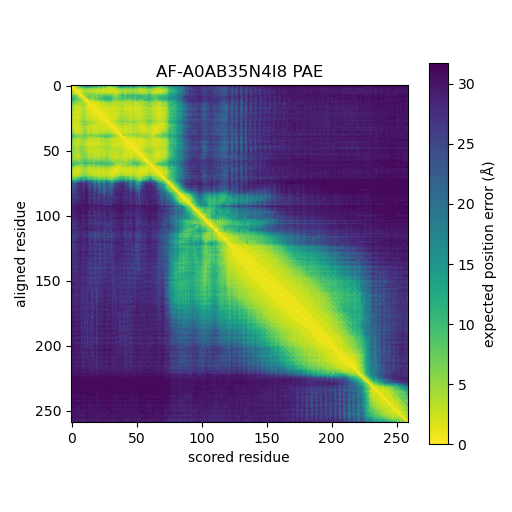3 74.819 1.00 90.44 211 ALA A CA 1
ATOM 1564 C C . ALA A 1 211 ? -43.528 -3.160 75.314 1.00 90.44 211 ALA A C 1
ATOM 1566 O O . ALA A 1 211 ? -43.719 -3.024 76.521 1.00 90.44 211 ALA A O 1
ATOM 1567 N N . ILE A 1 212 ? -44.372 -2.653 74.406 1.00 91.50 212 ILE A N 1
ATOM 1568 C CA . ILE A 1 212 ? -45.599 -1.918 74.762 1.00 91.50 212 ILE A CA 1
ATOM 1569 C C . ILE A 1 212 ? -46.573 -2.823 75.528 1.00 91.50 212 ILE A C 1
ATOM 1571 O O . ILE A 1 212 ? -47.113 -2.415 76.555 1.00 91.50 212 ILE A O 1
ATOM 1575 N N . ALA A 1 213 ? -46.792 -4.057 75.066 1.00 91.94 213 ALA A N 1
ATOM 1576 C CA . ALA A 1 213 ? -47.663 -5.016 75.744 1.00 91.94 213 ALA A CA 1
ATOM 1577 C C . ALA A 1 213 ? -47.157 -5.342 77.158 1.00 91.94 213 ALA A C 1
ATOM 1579 O O . ALA A 1 213 ? -47.942 -5.362 78.107 1.00 91.94 213 ALA A O 1
ATOM 1580 N N . MET A 1 214 ? -45.845 -5.529 77.314 1.00 89.44 214 MET A N 1
ATOM 1581 C CA . MET A 1 214 ? -45.205 -5.754 78.609 1.00 89.44 214 MET A CA 1
ATOM 1582 C C . MET A 1 214 ? -45.339 -4.537 79.531 1.00 89.44 214 MET A C 1
ATOM 1584 O O . MET A 1 214 ? -45.701 -4.693 80.694 1.00 89.44 214 MET A O 1
ATOM 1588 N N . ALA A 1 215 ? -45.124 -3.324 79.013 1.00 89.06 215 ALA A N 1
ATOM 1589 C CA . ALA A 1 215 ? -45.319 -2.087 79.766 1.00 89.06 215 ALA A CA 1
ATOM 1590 C C . ALA A 1 215 ? -46.774 -1.931 80.242 1.00 89.06 215 ALA A C 1
ATOM 1592 O O . ALA A 1 215 ? -47.013 -1.610 81.407 1.00 89.06 215 ALA A O 1
ATOM 1593 N N . ASN A 1 216 ? -47.748 -2.225 79.376 1.00 87.44 216 ASN A N 1
ATOM 1594 C CA . ASN A 1 216 ? -49.167 -2.217 79.734 1.00 87.44 216 ASN A CA 1
ATOM 1595 C C . ASN A 1 216 ? -49.494 -3.263 80.811 1.00 87.44 216 ASN A C 1
ATOM 1597 O O . ASN A 1 216 ? -50.211 -2.951 81.759 1.00 87.44 216 ASN A O 1
ATOM 1601 N N . ALA A 1 217 ? -48.948 -4.479 80.705 1.00 84.88 217 ALA A N 1
ATOM 1602 C CA . ALA A 1 217 ? -49.138 -5.534 81.701 1.00 84.88 217 ALA A CA 1
ATOM 1603 C C . ALA A 1 217 ? -48.533 -5.170 83.070 1.00 84.88 217 ALA A C 1
ATOM 1605 O O . ALA A 1 217 ? -49.162 -5.408 84.101 1.00 84.88 217 ALA A O 1
ATOM 1606 N N . SER A 1 218 ? -47.346 -4.557 83.096 1.00 83.69 218 SER A N 1
ATOM 1607 C CA . SER A 1 218 ? -46.728 -4.056 84.331 1.00 83.69 218 SER A CA 1
ATOM 1608 C C . SER A 1 218 ? -47.548 -2.933 84.963 1.00 83.69 218 SER A C 1
ATOM 1610 O O . SER A 1 218 ? -47.817 -2.977 86.160 1.00 83.69 218 SER A O 1
ATOM 1612 N N . LYS A 1 219 ? -48.030 -1.976 84.160 1.00 79.94 219 LYS A N 1
ATOM 1613 C CA . LYS A 1 219 ? -48.890 -0.887 84.641 1.00 79.94 219 LYS A CA 1
ATOM 1614 C C . LYS A 1 219 ? -50.229 -1.400 85.186 1.00 79.94 219 LYS A C 1
ATOM 1616 O O . LYS A 1 219 ? -50.722 -0.893 86.188 1.00 79.94 219 LYS A O 1
ATOM 1621 N N . ALA A 1 220 ? -50.801 -2.434 84.565 1.00 74.75 220 ALA A N 1
ATOM 1622 C CA . ALA A 1 220 ? -51.997 -3.102 85.073 1.00 74.75 220 ALA A CA 1
ATOM 1623 C C . ALA A 1 220 ? -51.734 -3.799 86.421 1.00 74.75 220 ALA A C 1
ATOM 1625 O O . ALA A 1 220 ? -52.544 -3.666 87.333 1.00 74.75 220 ALA A O 1
ATOM 1626 N N . ARG A 1 221 ? -50.585 -4.473 86.581 1.00 69.75 221 ARG A N 1
ATOM 1627 C CA . ARG A 1 221 ? -50.170 -5.080 87.860 1.00 69.75 221 ARG A CA 1
ATOM 1628 C C . ARG A 1 221 ? -49.961 -4.053 88.974 1.00 69.75 221 ARG A C 1
ATOM 1630 O O . ARG A 1 221 ? -50.331 -4.329 90.110 1.00 69.75 221 ARG A O 1
ATOM 1637 N N . GLU A 1 222 ? -49.416 -2.877 88.665 1.00 64.38 222 GLU A N 1
ATOM 1638 C CA . GLU A 1 222 ? -49.319 -1.770 89.630 1.00 64.38 222 GLU A CA 1
ATOM 1639 C C . GLU A 1 222 ? -50.700 -1.262 90.075 1.00 64.38 222 GLU A C 1
ATOM 1641 O O . GLU A 1 222 ? -50.867 -0.875 91.229 1.00 64.38 222 GLU A O 1
ATOM 1646 N N . GLN A 1 223 ? -51.704 -1.290 89.191 1.00 58.25 223 GLN A N 1
ATOM 1647 C CA . GLN A 1 223 ? -53.067 -0.851 89.510 1.00 58.25 223 GLN A CA 1
ATOM 1648 C C . GLN A 1 223 ? -53.914 -1.896 90.256 1.00 58.25 223 GLN A C 1
ATOM 1650 O O . GLN A 1 223 ? -54.885 -1.505 90.902 1.00 58.25 223 GLN A O 1
ATOM 1655 N N . THR A 1 224 ? -53.585 -3.193 90.196 1.00 57.06 224 THR A N 1
ATOM 1656 C CA . THR A 1 224 ? -54.397 -4.258 90.824 1.00 57.06 224 THR A CA 1
ATOM 1657 C C . THR A 1 224 ? -54.005 -4.636 92.253 1.00 57.06 224 THR A C 1
ATOM 1659 O O . THR A 1 224 ? -54.786 -5.326 92.891 1.00 57.06 224 THR A O 1
ATOM 1662 N N . GLY A 1 225 ? -52.876 -4.153 92.782 1.00 54.00 225 GLY A N 1
ATOM 1663 C CA . GLY A 1 225 ? -52.509 -4.309 94.197 1.00 54.00 225 GLY A CA 1
ATOM 1664 C C . GLY A 1 225 ? -52.103 -5.729 94.637 1.00 54.00 225 GLY A C 1
ATOM 1665 O O . GLY A 1 225 ? -52.700 -6.715 94.231 1.00 54.00 225 GLY A O 1
ATOM 1666 N N . GLU A 1 226 ? -51.040 -5.817 95.445 1.00 44.84 226 GLU A N 1
ATOM 1667 C CA . GLU A 1 226 ? -50.991 -6.474 96.769 1.00 44.84 226 GLU A CA 1
ATOM 1668 C C . GLU A 1 226 ? -49.530 -6.633 97.234 1.00 44.84 226 GLU A C 1
ATOM 167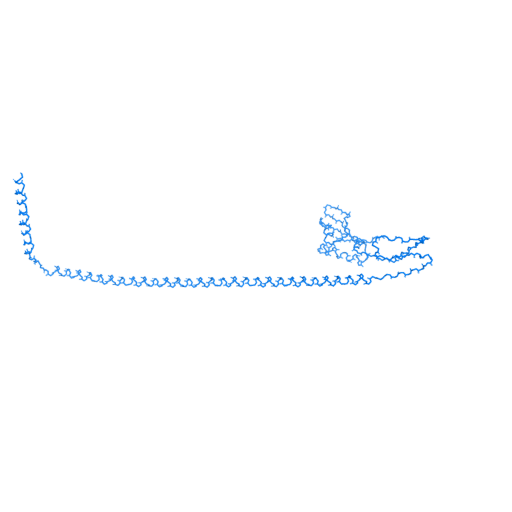0 O O . GLU A 1 226 ? -48.704 -7.311 96.623 1.00 44.84 226 GLU A O 1
ATOM 1675 N N . ASN A 1 227 ? -49.224 -5.954 98.343 1.00 61.09 227 ASN A N 1
ATOM 1676 C CA . ASN A 1 227 ? -48.110 -6.256 99.233 1.00 61.09 227 ASN A CA 1
ATOM 1677 C C . ASN A 1 227 ? -48.302 -7.671 99.795 1.00 61.09 227 ASN A C 1
ATOM 1679 O O . ASN A 1 227 ? -49.368 -7.919 100.337 1.00 61.09 227 ASN A O 1
ATOM 1683 N N . GLU A 1 228 ? -47.278 -8.528 99.734 1.00 53.41 228 GLU A N 1
ATOM 1684 C CA . GLU A 1 228 ? -46.861 -9.492 100.778 1.00 53.41 228 GLU A CA 1
ATOM 1685 C C . GLU A 1 228 ? -46.038 -10.631 100.153 1.00 53.41 228 GLU A C 1
ATOM 1687 O O . GLU A 1 228 ? -46.565 -11.584 99.589 1.00 53.41 228 GLU A O 1
ATOM 1692 N N . SER A 1 229 ? -44.710 -10.567 100.277 1.00 53.34 229 SER A N 1
ATOM 1693 C CA . SER A 1 229 ? -43.837 -11.717 100.015 1.00 53.34 229 SER A CA 1
ATOM 1694 C C . SER A 1 229 ? -43.129 -12.105 101.307 1.00 53.34 229 SER A C 1
ATOM 1696 O O . SER A 1 229 ? -42.112 -11.520 101.684 1.00 53.34 229 SER A O 1
ATOM 1698 N N . ASN A 1 230 ? -43.706 -13.108 101.969 1.00 57.28 230 ASN A N 1
ATOM 1699 C CA . ASN A 1 230 ? -43.231 -13.777 103.173 1.00 57.28 230 ASN A CA 1
ATOM 1700 C C . ASN A 1 230 ? -41.756 -14.184 103.085 1.00 57.28 230 ASN A C 1
ATOM 1702 O O . ASN A 1 230 ? -41.348 -15.015 102.276 1.00 57.28 230 ASN A O 1
ATOM 1706 N N . ASN A 1 231 ? -40.957 -13.594 103.971 1.00 62.28 231 ASN A N 1
ATOM 1707 C CA . ASN A 1 231 ? -39.511 -13.732 104.015 1.00 62.28 231 ASN A CA 1
ATOM 1708 C C . ASN A 1 231 ? -39.043 -14.697 105.124 1.00 62.28 231 ASN A C 1
ATOM 1710 O O . ASN A 1 231 ? -38.306 -14.318 106.038 1.00 62.28 231 ASN A O 1
ATOM 1714 N N . GLU A 1 232 ? -39.493 -15.949 105.071 1.00 62.09 232 GLU A N 1
ATOM 1715 C CA . GLU A 1 232 ? -38.996 -16.998 105.976 1.00 62.09 232 GLU A CA 1
ATOM 1716 C C . GLU A 1 232 ? -37.645 -17.561 105.508 1.00 62.09 232 GLU A C 1
ATOM 1718 O O . GLU A 1 232 ? -36.777 -17.880 106.324 1.00 62.09 232 GLU A O 1
ATOM 1723 N N . LEU A 1 233 ? -37.411 -17.592 104.190 1.00 62.53 233 LEU A N 1
ATOM 1724 C CA . LEU A 1 233 ? -36.169 -18.102 103.607 1.00 62.53 233 LEU A CA 1
ATOM 1725 C C . LEU A 1 233 ? -34.959 -17.194 103.882 1.00 62.53 233 LEU A C 1
ATOM 1727 O O . LEU A 1 233 ? -33.926 -17.715 104.302 1.00 62.53 233 LEU A O 1
ATOM 1731 N N . LEU A 1 234 ? -35.049 -15.859 103.731 1.00 65.62 234 LEU A N 1
ATOM 1732 C CA . LEU A 1 234 ? -33.878 -15.008 104.026 1.00 65.62 234 LEU A CA 1
ATOM 1733 C C . LEU A 1 234 ? -33.607 -14.918 105.531 1.00 65.62 234 LEU A C 1
ATOM 1735 O O . LEU A 1 234 ? -32.444 -14.808 105.917 1.00 65.62 234 LEU A O 1
ATOM 1739 N N . LYS A 1 235 ? -34.635 -15.020 106.389 1.00 64.69 235 LYS A N 1
ATOM 1740 C CA . LYS A 1 235 ? -34.435 -15.090 107.848 1.00 64.69 235 LYS A CA 1
ATOM 1741 C C . LYS A 1 235 ? -33.645 -16.337 108.252 1.00 64.69 235 LYS A C 1
ATOM 1743 O O . LYS A 1 235 ? -32.676 -16.216 108.999 1.00 64.69 235 LYS A O 1
ATOM 1748 N N . ASN A 1 236 ? -33.998 -17.509 107.720 1.00 68.00 236 ASN A N 1
ATOM 1749 C CA . ASN A 1 236 ? -33.292 -18.752 108.043 1.00 68.00 236 ASN A CA 1
ATOM 1750 C C . ASN A 1 236 ? -31.858 -18.780 107.491 1.00 68.00 236 ASN A C 1
ATOM 1752 O O . ASN A 1 236 ? -30.944 -19.233 108.181 1.00 68.00 236 ASN A O 1
ATOM 1756 N N . VAL A 1 237 ? -31.634 -18.244 106.287 1.00 72.62 237 VAL A N 1
ATOM 1757 C CA . VAL A 1 237 ? -30.286 -18.156 105.698 1.00 72.62 237 VAL A CA 1
ATOM 1758 C C . VAL A 1 237 ? -29.400 -17.178 106.478 1.00 72.62 237 VAL A C 1
ATOM 1760 O O . VAL A 1 237 ? -28.248 -17.494 106.772 1.00 72.62 237 VAL A O 1
ATOM 1763 N N . SER A 1 238 ? -29.937 -16.025 106.886 1.00 70.56 238 SER A N 1
ATOM 1764 C CA . SER A 1 238 ? -29.209 -15.036 107.692 1.00 70.56 238 SER A CA 1
ATOM 1765 C C . SER A 1 238 ? -28.751 -15.600 109.042 1.00 70.56 238 SER A C 1
ATOM 1767 O O . SER A 1 238 ? -27.608 -15.368 109.446 1.00 70.56 238 SER A O 1
ATOM 1769 N N . LEU A 1 239 ? -29.603 -16.378 109.717 1.00 72.81 239 LEU A N 1
ATOM 1770 C CA . LEU A 1 239 ? -29.278 -16.967 111.016 1.00 72.81 239 LEU A CA 1
ATOM 1771 C C . LEU A 1 239 ? -28.135 -17.993 110.915 1.00 72.81 239 LEU A C 1
ATOM 1773 O O . LEU A 1 239 ? -27.210 -17.966 111.727 1.00 72.81 239 LEU A O 1
ATOM 1777 N N . MET A 1 240 ? -28.158 -18.857 109.893 1.00 71.88 240 MET A N 1
ATOM 1778 C CA . MET A 1 240 ? -27.113 -19.867 109.666 1.00 71.88 240 MET A CA 1
ATOM 1779 C C . MET A 1 240 ? -25.734 -19.242 109.421 1.00 71.88 240 MET A C 1
ATOM 1781 O O . MET A 1 240 ? -24.737 -19.697 109.984 1.00 71.88 240 MET A O 1
ATOM 1785 N N . VAL A 1 241 ? -25.672 -18.168 108.628 1.00 75.38 241 VAL A N 1
ATOM 1786 C CA . VAL A 1 241 ? -24.410 -17.467 108.339 1.00 75.38 241 VAL A CA 1
ATOM 1787 C C . VAL A 1 241 ? -23.838 -16.805 109.599 1.00 75.38 241 VAL A C 1
ATOM 1789 O O . VAL A 1 241 ? -22.629 -16.863 109.827 1.00 75.38 241 VAL A O 1
ATOM 1792 N N . GLY A 1 242 ? -24.692 -16.242 110.461 1.00 72.38 242 GLY A N 1
ATOM 1793 C CA . GLY A 1 242 ? -24.262 -15.650 111.733 1.00 72.38 242 GLY A CA 1
ATOM 1794 C C . GLY A 1 242 ? -23.631 -16.663 112.699 1.00 72.38 242 GLY A C 1
ATOM 1795 O O . GLY A 1 242 ? -22.598 -16.385 113.317 1.00 72.38 242 GLY A O 1
ATOM 1796 N N . ILE A 1 243 ? -24.208 -17.865 112.801 1.00 76.44 243 ILE A N 1
ATOM 1797 C CA . ILE A 1 243 ? -23.689 -18.929 113.678 1.00 76.44 243 ILE A CA 1
ATOM 1798 C C . ILE A 1 243 ? -22.324 -19.438 113.184 1.00 76.44 243 ILE A C 1
ATOM 1800 O O . ILE A 1 243 ? -21.392 -19.587 113.973 1.00 76.44 243 ILE A O 1
ATOM 1804 N N . LEU A 1 244 ? -22.160 -19.650 111.875 1.00 69.69 244 LEU A N 1
ATOM 1805 C CA . LEU A 1 244 ? -20.879 -20.088 111.305 1.00 69.69 244 LEU A CA 1
ATOM 1806 C C . LEU A 1 244 ? -19.761 -19.054 111.501 1.00 69.69 244 LEU A C 1
ATOM 1808 O O . LEU A 1 244 ? -18.651 -19.417 111.894 1.00 69.69 244 LEU A O 1
ATOM 1812 N N . GLY A 1 245 ? -20.050 -17.767 111.287 1.00 70.94 245 GLY A N 1
ATOM 1813 C CA . GLY A 1 245 ? -19.060 -16.699 111.463 1.00 70.94 245 GLY A CA 1
ATOM 1814 C C . GLY A 1 245 ? -18.553 -16.580 112.905 1.00 70.94 245 GLY A C 1
ATOM 1815 O O . GLY A 1 245 ? -17.356 -16.399 113.141 1.00 70.94 245 GLY A O 1
ATOM 1816 N N . THR A 1 246 ? -19.440 -16.742 113.889 1.00 73.19 246 THR A N 1
ATOM 1817 C CA . THR A 1 246 ? -19.073 -16.656 115.313 1.00 73.19 246 THR A CA 1
ATOM 1818 C C . THR A 1 246 ? -18.225 -17.839 115.781 1.00 73.19 246 THR A C 1
ATOM 1820 O O . THR A 1 246 ? -17.250 -17.631 116.506 1.00 73.19 246 THR A O 1
ATOM 1823 N N . LEU A 1 247 ? -18.509 -19.058 115.311 1.00 72.50 247 LEU A N 1
ATOM 1824 C CA . LEU A 1 247 ? -17.699 -20.244 115.620 1.00 72.50 247 LEU A CA 1
ATOM 1825 C C . LEU A 1 247 ? -16.273 -20.143 115.062 1.00 72.50 247 LEU A C 1
ATOM 1827 O O . LEU A 1 247 ? -15.316 -20.465 115.766 1.00 72.50 247 LEU A O 1
ATOM 1831 N N . ILE A 1 248 ? -16.120 -19.646 113.832 1.00 74.38 248 ILE A N 1
ATOM 1832 C CA . ILE A 1 248 ? -14.803 -19.449 113.207 1.00 74.38 248 ILE A CA 1
ATOM 1833 C C . ILE A 1 248 ? -13.985 -18.408 113.987 1.00 74.38 248 ILE A C 1
ATOM 1835 O O . ILE A 1 248 ? -12.799 -18.612 114.244 1.00 74.38 248 ILE A O 1
ATOM 1839 N N . THR A 1 249 ? -14.628 -17.326 114.431 1.00 71.62 249 THR A N 1
ATOM 1840 C CA . THR A 1 249 ? -13.966 -16.259 115.200 1.00 71.62 249 THR A CA 1
ATOM 1841 C C . THR A 1 249 ? -13.517 -16.748 116.585 1.00 71.62 249 THR A C 1
ATOM 1843 O O . THR A 1 249 ? -12.407 -16.448 117.021 1.00 71.62 249 THR A O 1
ATOM 1846 N N . MET A 1 250 ? -14.337 -17.564 117.259 1.00 70.25 250 MET A N 1
ATOM 1847 C CA . MET A 1 250 ? -13.971 -18.229 118.518 1.00 70.25 250 MET A CA 1
ATOM 1848 C C . MET A 1 250 ? -12.788 -19.189 118.341 1.00 70.25 250 MET A C 1
ATOM 1850 O O . MET A 1 250 ? -11.858 -19.168 119.146 1.00 70.25 250 MET A O 1
ATOM 1854 N N . ALA A 1 251 ? -12.785 -19.997 117.276 1.00 69.56 251 ALA A N 1
ATOM 1855 C CA . ALA A 1 251 ? -11.685 -20.916 116.985 1.00 69.56 251 ALA A CA 1
ATOM 1856 C C . ALA A 1 251 ? -10.362 -20.173 116.734 1.00 69.56 251 ALA A C 1
ATOM 1858 O O . ALA A 1 251 ? -9.315 -20.593 117.230 1.00 69.56 251 ALA A O 1
ATOM 1859 N N . TYR A 1 252 ? -10.415 -19.041 116.026 1.00 69.31 252 TYR A N 1
ATOM 1860 C CA . TYR A 1 252 ? -9.248 -18.196 115.781 1.00 69.31 252 TYR A CA 1
ATOM 1861 C C . TYR A 1 252 ? -8.689 -17.596 117.083 1.00 69.31 252 TYR A C 1
ATOM 1863 O O . TYR A 1 252 ? -7.498 -17.725 117.360 1.00 69.31 252 TYR A O 1
ATOM 1871 N N . LEU A 1 253 ? -9.550 -17.039 117.943 1.00 69.25 253 LEU A N 1
ATOM 1872 C CA . LEU A 1 253 ? -9.132 -16.447 119.222 1.00 69.25 253 LEU A CA 1
ATOM 1873 C C . LEU A 1 253 ? -8.558 -17.473 120.212 1.00 69.25 253 LEU A C 1
ATOM 1875 O O . LEU A 1 253 ? -7.650 -17.146 120.973 1.00 69.25 253 LEU A O 1
ATOM 1879 N N . VAL A 1 254 ? -9.052 -18.716 120.215 1.00 69.50 254 VAL A N 1
ATOM 1880 C CA . VAL A 1 254 ? -8.500 -19.791 121.061 1.00 69.50 254 VAL A CA 1
ATOM 1881 C C . VAL A 1 254 ? -7.136 -20.265 120.547 1.00 69.50 254 VAL A C 1
ATOM 1883 O O . VAL A 1 254 ? -6.248 -20.549 121.351 1.00 69.50 254 VAL A O 1
ATOM 1886 N N . ALA A 1 255 ? -6.933 -20.310 119.228 1.00 65.00 255 ALA A N 1
ATOM 1887 C CA . ALA A 1 255 ? -5.649 -20.682 118.632 1.00 65.00 255 ALA A CA 1
ATOM 1888 C C . ALA A 1 255 ? -4.554 -19.621 118.858 1.00 65.00 255 ALA A C 1
ATOM 1890 O O . ALA A 1 255 ? -3.385 -19.970 119.016 1.00 65.00 255 ALA A O 1
ATOM 1891 N N . GLU A 1 256 ? -4.920 -18.339 118.909 1.00 62.47 256 GLU A N 1
ATOM 1892 C CA . GLU A 1 256 ? -3.988 -17.225 119.134 1.00 62.47 256 GLU A CA 1
ATOM 1893 C C . GLU A 1 256 ? -3.571 -17.089 120.610 1.00 62.47 256 GLU A C 1
ATOM 1895 O O . GLU A 1 256 ? -2.485 -16.602 120.907 1.00 62.47 256 GLU A O 1
ATOM 1900 N N . ARG A 1 257 ? -4.388 -17.597 121.544 1.00 59.59 257 ARG A N 1
ATOM 1901 C CA . ARG A 1 257 ? -4.115 -17.579 122.994 1.00 59.59 257 ARG A CA 1
ATOM 1902 C C . ARG A 1 257 ? -3.185 -18.700 123.484 1.00 59.59 257 ARG A C 1
ATOM 1904 O O . ARG A 1 257 ? -2.747 -18.648 124.628 1.00 59.59 257 ARG A O 1
ATOM 1911 N N . ASN A 1 258 ? -2.912 -19.696 122.636 1.00 56.72 258 ASN A N 1
ATOM 1912 C CA . ASN A 1 258 ? -2.063 -20.862 122.924 1.00 56.72 258 ASN A CA 1
ATOM 1913 C C . ASN A 1 258 ? -0.688 -20.804 122.214 1.00 56.72 258 ASN A C 1
ATOM 1915 O O . ASN A 1 258 ? -0.036 -21.841 122.069 1.00 56.72 258 ASN A O 1
ATOM 1919 N N . LYS A 1 259 ? -0.258 -19.619 121.756 1.00 51.84 259 LYS A N 1
ATOM 1920 C CA . LYS A 1 259 ? 1.097 -19.344 121.250 1.00 51.84 259 LYS A CA 1
ATOM 1921 C C . LYS A 1 259 ? 1.881 -18.467 122.214 1.00 51.84 259 LYS A C 1
ATOM 1923 O O . LYS A 1 259 ? 1.260 -17.563 122.812 1.00 51.84 259 LYS A O 1
#

Foldseek 3Di:
DAAEAEDEDFPDDLLNSVVVSVVVCVVVVGFKYKYKDQDPCSQVCCCPVVVFPKDFDDDDPRITIIMTGVVRVPPDDPPPPPDPPDDDDADDDFDDDDDDDDPDDDDTDQHVHDDDDDDDCVVVVVVVVVVVVVVVVVVVVVVVVVVVVVVVVVVVVVVVVVVVVVVVVVVVVVVVVVVVVVVVVVVVVVVVVVVVVVVVVVVVVVVVVVVVVVVVVVVVVVVPDDDDDDDPPVVVVVVVVVVVVVVVVVVVVVVVVVD

pLDDT: mean 80.62, std 15.64, range [41.88, 98.5]

Secondary structure (DSSP, 8-state):
---EEEES---SSHHHHHHHHHHHHHHTT-SEEEEEES-TTHHHHHHHTS---EEEEEEETTEEEEEEEGGGG--S-----------------------S---S------TT---------HHHHHHHHHHHHHHHHHHHHHHHHHHHHHHHHHHHHHHHHHHHHHHHHHHHHHHHHHHHHHHHHHHHHHHHHHHHHHHHHHHHHHHHHHHHHHHHHHHHHHHH-------HHHHHHHHHHHHHHHHHHHHHHHHHTT-

Radius of gyration: 64.11 Å; Cα contacts (8 Å, |Δi|>4): 131; chains: 1; bounding box: 113×66×180 Å

Nearest PDB structures (foldseek):
  5j3s-assembly1_A  TM=5.229E-01  e=8.789E-02  Homo sapiens
  5j42-assembly1_A  TM=5.656E-01  e=5.999E-01  Mus musculus

Organism: Vibrio splendidus (NCBI:txid29497)

Sequence (259 aa):
GAKELVVVALAGDMAMGTLSALNHGVANGFDSIRAHFNQRGAYRYIQRKLQLPVREIETHKNEHVLQIRFDDMGGRSKSKSNAKTITTTTNKSNSQGIGGDNNGFALSGIENSDINLSMTDHGAMAVAGKTAEEAFHFGNNALDLASETVDTSFNFGESALEEALSFGESALGTNADLSEYAIGANTNLSEHAIDSIKSMAGQQTETTKAAIAMANASKAREQTGENESNNELLKNVSLMVGILGTLITMAYLVAERNK

Solvent-accessible surface area (backbone atoms only — not comparable to full-atom values): 15639 Å² total; per-residue (Å²): 129,88,42,69,43,80,42,88,73,64,64,77,57,73,66,60,16,52,50,50,52,47,53,53,32,58,75,70,67,38,47,28,38,36,38,68,34,72,51,93,56,50,66,59,43,40,41,68,74,68,63,43,54,64,41,80,79,46,78,53,101,66,39,39,33,36,35,38,41,54,82,66,62,60,92,68,80,86,73,80,72,86,69,82,82,80,85,88,81,90,74,92,74,91,76,84,86,84,82,79,94,72,94,70,89,86,86,76,84,59,72,97,56,90,79,88,83,84,86,77,61,65,68,61,53,52,52,51,50,51,54,49,52,52,51,50,52,51,51,49,54,54,51,51,52,51,50,53,51,51,53,50,51,50,53,51,53,51,53,55,49,50,53,53,49,52,50,52,52,50,54,51,50,53,52,49,53,51,48,51,51,52,52,50,54,51,50,51,51,49,51,52,51,50,52,50,50,51,49,51,53,51,52,52,50,52,53,48,52,53,51,49,53,50,53,51,52,52,54,51,56,69,73,66,67,82,93,82,82,88,64,63,66,63,53,56,53,52,52,55,54,54,55,55,54,51,54,54,53,52,54,52,55,56,60,63,69,75,108